Protein 4P47 (pdb70)

Secondary structure (DSSP, 8-state):
----EEEEEE-SS-TTSHHHHHHHHHHHHHHHHTTTSEEEEEE-TTTT--HHHHHHHHHHTSS-EEEEEGGGGGGTSGGGGGGGSTT--SSHHHHHHHHHSHHHHHHHTTSGGGTEEEEEEEEEEEEEEEESSS---SHHHHTT-EEE---SHHHHHHHHHTT-EEE---HHHHHHHHHHTSS-EEEE-THHHHHTTGGGT--EEEEEEEEEEEEEEEEEHHHHTTS-HHHHHHHHHHHHHHHHHHHHHHHHHHHHHHHHHHHTT-EEEE--HHHHHHHHHHHHHHHGGGHHHH-HHHHHHHHHHHHHHHHS-GGGGS--

Structure (mmCIF, N/CA/C/O backbone):
data_4P47
#
_entry.id   4P47
#
_cell.length_a   54.183
_cell.length_b   68.695
_cell.length_c   76.431
_cell.angle_alpha   90.000
_cell.angle_beta   90.000
_cell.angle_gamma   90.000
#
_symmetry.space_group_name_H-M   'P 21 21 21'
#
loop_
_entity.id
_entity.type
_entity.pdbx_description
1 polymer 'TRAP dicarboxylate transporter, DctP subunit'
2 water water
#
loop_
_atom_site.group_PDB
_atom_site.id
_atom_site.type_symbol
_atom_site.label_atom_id
_atom_site.label_alt_id
_atom_site.label_comp_id
_atom_site.label_asym_id
_atom_site.label_entity_id
_atom_site.label_seq_id
_atom_site.pdbx_PDB_ins_code
_atom_site.Cartn_x
_atom_site.Cartn_y
_atom_site.Cartn_z
_atom_site.occupancy
_atom_site.B_iso_or_equiv
_atom_site.auth_seq_id
_atom_site.auth_comp_id
_atom_site.auth_asym_id
_atom_site.auth_atom_id
_atom_site.pdbx_PDB_model_num
ATOM 1 N N . GLU A 1 26 ? 25.638 11.915 37.563 1.00 35.86 26 GLU A N 1
ATOM 2 C CA . GLU A 1 26 ? 25.924 10.781 36.694 1.00 41.35 26 GLU A CA 1
ATOM 3 C C . GLU A 1 26 ? 24.944 9.643 36.951 1.00 39.26 26 GLU A C 1
ATOM 4 O O . GLU A 1 26 ? 24.334 9.565 38.020 1.00 39.22 26 GLU A O 1
ATOM 15 N N . ILE A 1 27 ? 24.812 8.757 35.969 1.00 31.52 27 ILE A N 1
ATOM 16 C CA . ILE A 1 27 ? 23.954 7.585 36.088 1.00 28.62 27 ILE A CA 1
ATOM 17 C C . ILE A 1 27 ? 24.543 6.607 37.105 1.00 25.15 27 ILE A C 1
ATOM 18 O O . ILE A 1 27 ? 25.580 5.990 36.874 1.00 27.09 27 ILE A O 1
ATOM 34 N N . ARG A 1 28 ? 23.874 6.495 38.247 1.00 21.49 28 ARG A N 1
ATOM 35 C CA . ARG A 1 28 ? 24.343 5.659 39.341 1.00 23.65 28 ARG A CA 1
ATOM 36 C C . ARG A 1 28 ? 23.762 4.260 39.206 1.00 25.79 28 ARG A C 1
ATOM 37 O O . ARG A 1 28 ? 22.827 4.036 38.422 1.00 22.25 28 ARG A O 1
ATOM 58 N N A SER A 1 29 ? 24.296 3.313 39.970 0.17 23.74 29 SER A N 1
ATOM 59 N N B SER A 1 29 ? 24.323 3.313 39.944 0.83 21.54 29 SER A N 1
ATOM 60 C CA A SER A 1 29 ? 23.732 1.969 40.003 0.17 24.38 29 SER A CA 1
ATOM 61 C CA B SER A 1 29 ? 23.735 1.990 40.002 0.83 22.05 29 SER A CA 1
ATOM 62 C C A SER A 1 29 ? 22.289 2.010 40.497 0.17 20.57 29 SER A C 1
ATOM 63 C C B SER A 1 29 ? 22.272 2.145 40.422 0.83 18.69 29 SER A C 1
ATOM 64 O O A SER A 1 29 ? 22.019 2.463 41.608 0.17 20.04 29 SER A O 1
ATOM 65 O O B SER A 1 29 ? 21.970 2.835 41.392 0.83 15.29 29 SER A O 1
ATOM 80 N N . GLN A 1 30 ? 21.365 1.537 39.666 1.00 14.54 30 GLN A N 1
ATOM 81 C CA . GLN A 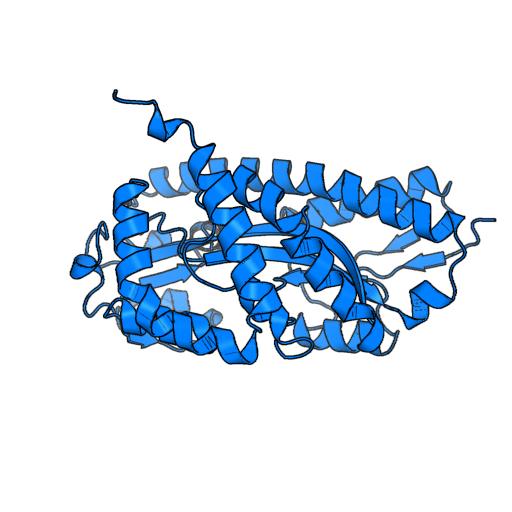1 30 ? 19.944 1.488 40.035 1.00 12.11 30 GLN A CA 1
ATOM 82 C C . GLN A 1 30 ? 19.387 0.111 39.710 1.00 11.76 30 GLN A C 1
ATOM 83 O O . GLN A 1 30 ? 19.849 -0.571 38.790 1.00 13.67 30 GLN A O 1
ATOM 98 N N . THR A 1 31 ? 18.390 -0.309 40.469 1.00 16.07 31 THR A N 1
ATOM 99 C CA . THR A 1 31 ? 17.702 -1.545 40.152 1.00 18.55 31 THR A CA 1
ATOM 100 C C . THR A 1 31 ? 16.230 -1.238 40.032 1.00 14.32 31 THR A C 1
ATOM 101 O O . THR A 1 31 ? 15.641 -0.594 40.894 1.00 15.87 31 THR A O 1
ATOM 112 N N . ILE A 1 32 ? 15.651 -1.694 38.935 1.00 9.25 32 ILE A N 1
ATOM 113 C CA . ILE A 1 32 ? 14.258 -1.471 38.665 1.00 9.53 32 ILE A CA 1
ATOM 114 C C . ILE A 1 32 ? 13.541 -2.800 38.519 1.00 9.38 32 ILE A C 1
ATOM 115 O O . ILE A 1 32 ? 13.861 -3.576 37.618 1.00 11.09 32 ILE A O 1
ATOM 131 N N A LYS A 1 33 ? 12.586 -3.069 39.403 0.51 8.73 33 LYS A N 1
ATOM 132 N N B LYS A 1 33 ? 12.576 -3.063 39.393 0.49 8.46 33 LYS A N 1
ATOM 133 C CA A LYS A 1 33 ? 11.712 -4.228 39.269 0.51 8.59 33 LYS A CA 1
ATOM 134 C CA B LYS A 1 33 ? 11.715 -4.231 39.261 0.49 8.64 33 LYS A CA 1
ATOM 135 C C A LYS A 1 33 ? 10.510 -3.815 38.425 0.51 8.43 33 LYS A C 1
ATOM 136 C C B LYS A 1 33 ? 10.487 -3.838 38.445 0.49 8.80 33 LYS A C 1
ATOM 137 O O A LYS A 1 33 ? 9.852 -2.832 38.737 0.51 9.33 33 LYS A O 1
ATOM 138 O O B LYS A 1 33 ? 9.787 -2.901 38.796 0.49 8.89 33 LYS A O 1
ATOM 175 N N . PHE A 1 34 ? 10.234 -4.567 37.362 1.00 6.84 34 PHE A N 1
ATOM 176 C CA . PHE A 1 34 ? 9.201 -4.222 36.384 1.00 7.35 34 PHE A CA 1
ATOM 177 C C . PHE A 1 34 ? 8.248 -5.404 36.290 1.00 6.39 34 PHE A C 1
ATOM 178 O O . PHE A 1 34 ? 8.599 -6.456 35.738 1.00 7.59 34 PHE A O 1
ATOM 196 N N . ALA A 1 35 ? 7.059 -5.225 36.854 1.00 7.86 35 ALA A N 1
ATOM 197 C CA . ALA A 1 35 ? 6.085 -6.303 36.982 1.00 7.35 35 ALA A CA 1
ATOM 198 C C . ALA A 1 35 ? 4.978 -6.193 35.934 1.00 8.25 35 ALA A C 1
ATOM 199 O O . ALA A 1 35 ? 4.593 -5.101 35.527 1.00 7.96 35 ALA A O 1
ATOM 206 N N . ALA A 1 36 ? 4.448 -7.327 35.484 1.00 8.20 36 ALA A N 1
ATOM 207 C CA . ALA A 1 36 ? 3.259 -7.334 34.643 1.00 7.71 36 ALA A CA 1
ATOM 208 C C . ALA A 1 36 ? 2.553 -8.663 34.753 1.00 8.75 36 ALA A C 1
ATOM 209 O O . ALA A 1 36 ? 3.091 -9.621 35.296 1.00 9.52 36 ALA A O 1
ATOM 216 N N . ALA A 1 37 ? 1.358 -8.710 34.171 1.00 9.11 37 ALA A N 1
ATOM 217 C CA . ALA A 1 37 ? 0.497 -9.895 34.233 1.00 9.87 37 ALA A CA 1
ATOM 218 C C . ALA A 1 37 ? 0.856 -11.015 33.276 1.00 11.74 37 ALA A C 1
ATOM 219 O O . ALA A 1 37 ? 0.705 -12.177 33.630 1.00 12.06 37 ALA A O 1
ATOM 226 N N . ASN A 1 38 ? 1.299 -10.700 32.059 1.00 11.86 38 ASN A N 1
ATOM 227 C CA . ASN A 1 38 ? 1.450 -11.731 31.034 1.00 11.35 38 ASN A CA 1
ATOM 228 C C . ASN A 1 38 ? 2.824 -12.385 31.052 1.00 11.22 38 ASN A C 1
ATOM 229 O O . ASN A 1 38 ? 3.701 -11.968 31.791 1.00 13.37 38 ASN A O 1
ATOM 240 N N . SER A 1 39 ? 3.004 -13.429 30.234 1.00 17.74 39 SER A N 1
ATOM 241 C CA . SER A 1 39 ? 4.227 -14.230 30.267 1.00 18.90 39 SER A CA 1
ATOM 242 C C . SER A 1 39 ? 5.090 -14.045 29.022 1.00 17.80 39 SER A C 1
ATOM 243 O O . SER A 1 39 ? 4.637 -13.481 28.027 1.00 15.72 39 SER A O 1
ATOM 251 N N . LYS A 1 40 ? 6.340 -14.505 29.097 1.00 15.03 40 LYS A N 1
ATOM 252 C CA . LYS A 1 40 ? 7.250 -14.515 27.957 1.00 21.25 40 LYS A CA 1
ATOM 253 C C . LYS A 1 40 ? 6.529 -15.043 26.737 1.00 18.27 40 LYS A C 1
ATOM 254 O O . LYS A 1 40 ? 5.810 -16.049 26.807 1.00 17.67 40 LYS A O 1
ATOM 273 N N . GLY A 1 41 ? 6.730 -14.382 25.606 1.00 14.87 41 GLY A N 1
ATOM 274 C CA . GLY A 1 41 ? 6.041 -14.734 24.386 1.00 19.48 41 GLY A CA 1
ATOM 275 C C . GLY A 1 41 ? 4.945 -13.747 24.068 1.00 16.03 41 GLY A C 1
ATOM 276 O O . GLY A 1 41 ? 4.665 -13.479 22.903 1.00 18.24 41 GLY A O 1
ATOM 280 N N . HIS A 1 42 ? 4.316 -13.199 25.105 1.00 14.97 42 HIS A N 1
ATOM 281 C CA . HIS A 1 42 ? 3.231 -12.249 24.910 1.00 14.08 42 HIS A CA 1
ATOM 282 C C . HIS A 1 42 ? 3.840 -10.916 24.495 1.00 10.87 42 HIS A C 1
ATOM 283 O O . HIS A 1 42 ? 4.900 -10.541 24.988 1.00 12.46 42 HIS A O 1
ATOM 298 N N . PRO A 1 43 ? 3.171 -10.175 23.609 1.00 10.97 43 PRO A N 1
ATOM 299 C CA . PRO A 1 43 ? 3.721 -8.883 23.172 1.00 10.73 43 PRO A CA 1
ATOM 300 C C . PRO A 1 43 ? 4.092 -7.908 24.311 1.00 9.37 43 PRO A C 1
ATOM 301 O O . PRO A 1 43 ? 5.049 -7.142 24.192 1.00 9.69 43 PRO A O 1
ATOM 312 N N . GLN A 1 44 ? 3.303 -7.884 25.370 1.00 9.04 44 GLN A N 1
ATOM 313 C CA . GLN A 1 44 ? 3.616 -7.101 26.555 1.00 8.82 44 GLN A CA 1
ATOM 314 C C . GLN A 1 44 ? 5.015 -7.415 27.081 1.00 10.08 44 GLN A C 1
ATOM 315 O O . GLN A 1 44 ? 5.821 -6.512 27.326 1.00 8.55 44 GLN A O 1
ATOM 329 N N . VAL A 1 45 ? 5.317 -8.691 27.268 1.00 8.55 45 VAL A N 1
ATOM 330 C CA . VAL A 1 45 ? 6.608 -9.064 27.817 1.00 9.73 45 VAL A CA 1
ATOM 331 C C . VAL A 1 45 ? 7.718 -8.871 26.793 1.00 9.44 45 VAL A C 1
ATOM 332 O O . VAL A 1 45 ? 8.837 -8.511 27.152 1.00 9.32 45 VAL A O 1
ATOM 345 N N . THR A 1 46 ? 7.415 -9.050 25.519 1.00 9.44 46 THR A N 1
ATOM 346 C CA . THR A 1 46 ? 8.396 -8.754 24.491 1.00 9.87 46 THR A CA 1
ATOM 347 C C . THR A 1 46 ? 8.771 -7.272 24.556 1.00 10.49 46 THR A C 1
ATOM 348 O O . THR A 1 46 ? 9.939 -6.920 24.417 1.00 9.91 46 THR A O 1
ATOM 359 N N . GLY A 1 47 ? 7.791 -6.414 24.786 1.00 8.04 47 GLY A N 1
ATOM 360 C CA . GLY A 1 47 ? 8.072 -4.995 24.971 1.00 8.74 47 GLY A CA 1
ATOM 361 C C . GLY A 1 47 ? 8.907 -4.734 26.217 1.00 6.78 47 GLY A C 1
ATOM 362 O O . GLY A 1 47 ? 9.835 -3.916 26.203 1.00 8.15 47 GLY A O 1
ATOM 366 N N . MET A 1 48 ? 8.593 -5.425 27.305 1.00 7.11 48 MET A N 1
ATOM 367 C CA . MET A 1 48 ? 9.356 -5.280 28.543 1.00 8.02 48 MET A CA 1
ATOM 368 C C . MET A 1 48 ? 10.817 -5.682 28.358 1.00 6.51 48 MET A C 1
ATOM 369 O O . MET A 1 48 ? 11.722 -5.045 28.888 1.00 7.11 48 MET A O 1
ATOM 383 N N . GLU A 1 49 ? 11.046 -6.732 27.580 1.00 7.28 49 GLU A N 1
ATOM 384 C CA . GLU A 1 49 ? 12.407 -7.195 27.308 1.00 8.12 49 GLU A CA 1
ATOM 385 C C . GLU A 1 49 ? 13.178 -6.184 26.477 1.00 7.63 49 GLU A C 1
ATOM 386 O O . GLU A 1 49 ? 14.352 -5.923 26.738 1.00 8.11 49 GLU A O 1
ATOM 398 N N . LYS A 1 50 ? 12.519 -5.588 25.487 1.00 7.47 50 LYS A N 1
ATOM 399 C CA . LYS A 1 50 ? 13.136 -4.532 24.703 1.00 8.61 50 LYS A CA 1
ATOM 400 C C . LYS A 1 50 ? 13.486 -3.337 25.588 1.00 7.47 50 LYS A C 1
ATOM 401 O O . LYS A 1 50 ? 14.598 -2.788 25.505 1.00 7.63 50 LYS A O 1
ATOM 420 N N . PHE A 1 51 ? 12.535 -2.916 26.421 1.00 6.85 51 PHE A N 1
ATOM 421 C CA . PHE A 1 51 ? 12.764 -1.837 27.382 1.00 8.03 51 PHE A CA 1
ATOM 422 C C . PHE A 1 51 ? 14.001 -2.124 28.240 1.00 8.53 51 PHE A C 1
ATOM 423 O O . PHE A 1 51 ? 14.894 -1.284 28.387 1.00 7.07 51 PHE A O 1
ATOM 440 N N . ALA A 1 52 ? 14.046 -3.316 28.827 1.00 7.69 52 ALA A N 1
ATOM 441 C CA . ALA A 1 52 ? 15.159 -3.684 29.713 1.00 8.18 52 ALA A CA 1
ATOM 442 C C . ALA A 1 52 ? 16.498 -3.618 28.976 1.00 6.95 52 ALA A C 1
ATOM 443 O O . ALA A 1 52 ? 17.491 -3.144 29.517 1.00 8.16 52 ALA A O 1
ATOM 450 N N . GLU A 1 53 ? 16.526 -4.101 27.746 1.00 7.30 53 GLU A N 1
ATOM 451 C CA . GLU A 1 53 ? 17.764 -4.118 26.980 1.00 8.18 53 GLU A CA 1
ATOM 452 C C . GLU A 1 53 ? 18.221 -2.719 26.620 1.00 7.83 53 GLU A C 1
ATOM 453 O O . GLU A 1 53 ? 19.412 -2.401 26.686 1.00 8.20 53 GLU A O 1
ATOM 465 N N . LEU A 1 54 ? 17.273 -1.866 26.252 1.00 7.37 54 LEU A N 1
ATOM 466 C CA . LEU A 1 54 ? 17.601 -0.480 25.937 1.00 7.72 54 LEU A CA 1
ATOM 467 C C . LEU A 1 54 ? 18.125 0.256 27.158 1.00 6.60 54 LEU A C 1
ATOM 468 O O . LEU A 1 54 ? 19.065 1.034 27.073 1.00 7.80 54 LEU A O 1
ATOM 484 N N . VAL A 1 55 ? 17.535 0.030 28.314 1.00 7.03 55 VAL A N 1
ATOM 485 C CA . VAL A 1 55 ? 18.023 0.664 29.511 1.00 7.02 55 VAL A CA 1
ATOM 486 C C . VAL A 1 55 ? 19.447 0.186 29.864 1.00 7.73 55 VAL A C 1
ATOM 487 O O . VAL A 1 55 ? 20.305 0.974 30.274 1.00 7.83 55 VAL A O 1
ATOM 500 N N . LYS A 1 56 ? 19.689 -1.111 29.717 1.00 8.41 56 LYS A N 1
ATOM 501 C CA . LYS A 1 56 ? 20.990 -1.700 29.977 1.00 7.67 56 LYS A CA 1
ATOM 502 C C . LYS A 1 56 ? 22.042 -1.062 29.067 1.00 7.48 56 LYS A C 1
ATOM 503 O O . LYS A 1 56 ? 23.124 -0.702 29.522 1.00 8.99 56 LYS A O 1
ATOM 522 N N . GLU A 1 57 ? 21.709 -0.897 27.795 1.00 7.58 57 GLU A N 1
ATOM 523 C CA . GLU A 1 57 ? 22.639 -0.334 26.822 1.00 8.51 57 GLU A CA 1
ATOM 524 C C . GLU A 1 57 ? 22.901 1.132 27.117 1.00 8.48 57 GLU A C 1
ATOM 525 O O . GLU A 1 57 ? 24.051 1.561 27.254 1.00 9.94 57 GLU A O 1
ATOM 537 N N . LYS A 1 58 ? 21.830 1.900 27.274 1.00 8.02 58 LYS A N 1
ATOM 538 C CA . LYS A 1 58 ? 21.958 3.346 27.402 1.00 9.30 58 LYS A CA 1
ATOM 539 C C . LYS A 1 58 ? 22.639 3.739 28.683 1.00 9.05 58 LYS A C 1
ATOM 540 O O . LYS A 1 58 ? 23.282 4.785 28.743 1.00 10.84 58 LYS A O 1
ATOM 559 N N . SER A 1 59 ? 22.511 2.910 29.714 1.00 9.14 59 SER A N 1
ATOM 560 C CA . SER A 1 59 ? 23.116 3.185 31.011 1.00 9.70 59 SER A CA 1
ATOM 561 C C . SER A 1 59 ? 24.486 2.529 31.186 1.00 8.43 59 SER A C 1
ATOM 562 O O . SER A 1 59 ? 25.080 2.615 32.256 1.00 10.66 59 SER A O 1
ATOM 570 N N . GLY A 1 60 ? 24.962 1.834 30.152 1.00 9.02 60 GLY A N 1
ATOM 571 C CA . GLY A 1 60 ? 26.199 1.075 30.262 1.00 9.67 60 GLY A CA 1
ATOM 572 C C . GLY A 1 60 ? 26.191 0.079 31.412 1.00 9.58 60 GLY A C 1
ATOM 573 O O . GLY A 1 60 ? 27.216 -0.149 32.063 1.00 11.79 60 GLY A O 1
ATOM 577 N N . GLY A 1 61 ? 25.033 -0.536 31.658 1.00 8.27 61 GLY A N 1
ATOM 578 C CA . GLY A 1 61 ? 24.897 -1.556 32.685 1.00 12.39 61 GLY A CA 1
ATOM 579 C C . GLY A 1 61 ? 24.645 -1.028 34.092 1.00 10.73 61 GLY A C 1
ATOM 580 O O . GLY A 1 61 ? 24.493 -1.829 35.005 1.00 14.74 61 GLY A O 1
ATOM 584 N N . GLN A 1 62 ? 24.588 0.281 34.268 1.00 11.93 62 GLN A N 1
ATOM 585 C CA . GLN A 1 62 ? 24.377 0.863 35.601 1.00 12.21 62 GLN A CA 1
ATOM 586 C C . GLN A 1 62 ? 22.946 0.659 36.091 1.00 14.77 62 GLN A C 1
ATOM 587 O O . GLN A 1 62 ? 22.719 0.407 37.295 1.00 15.34 62 GLN A O 1
ATOM 601 N N . ILE A 1 63 ? 21.989 0.754 35.167 1.00 11.29 63 ILE A N 1
ATOM 602 C CA . ILE A 1 63 ? 20.584 0.550 35.510 1.00 12.91 63 ILE A CA 1
ATOM 603 C C . ILE A 1 63 ? 20.198 -0.820 34.996 1.00 11.68 63 ILE A C 1
ATOM 604 O O . ILE A 1 63 ? 20.320 -1.097 33.794 1.00 14.09 63 ILE A O 1
ATOM 620 N N . ASN A 1 64 ? 19.758 -1.676 35.910 1.00 12.83 64 ASN A N 1
ATOM 621 C CA . ASN A 1 64 ? 19.321 -3.018 35.570 1.00 12.94 64 ASN A CA 1
ATOM 622 C C . ASN A 1 64 ? 17.836 -3.166 35.797 1.00 11.12 64 ASN A C 1
ATOM 623 O O . ASN A 1 64 ? 17.356 -2.924 36.897 1.00 13.36 64 ASN A O 1
ATOM 634 N N . VAL A 1 65 ? 17.129 -3.593 34.761 1.00 9.42 65 VAL A N 1
ATOM 635 C CA . VAL A 1 65 ? 15.687 -3.811 34.841 1.00 9.73 65 VAL A CA 1
ATOM 636 C C . VAL A 1 65 ? 15.443 -5.300 34.969 1.00 9.21 65 VAL A C 1
ATOM 637 O O . VAL A 1 65 ? 15.825 -6.069 34.095 1.00 12.74 65 VAL A O 1
ATOM 650 N N . LYS A 1 66 ? 14.864 -5.694 36.091 1.00 7.98 66 LYS A N 1
ATOM 651 C CA . LYS A 1 66 ? 14.527 -7.082 36.379 1.00 9.94 66 LYS A CA 1
ATOM 652 C C . LYS A 1 66 ? 13.027 -7.297 36.184 1.00 8.49 66 LYS A C 1
ATOM 653 O O . LYS A 1 66 ? 12.205 -6.622 36.817 1.00 9.49 66 LYS A O 1
ATOM 672 N N . LEU A 1 67 ? 12.674 -8.249 35.325 1.00 8.30 67 LEU A N 1
ATOM 673 C CA . LEU A 1 67 ? 11.269 -8.483 34.949 1.00 9.50 67 LEU A CA 1
ATOM 674 C C . LEU A 1 67 ? 10.568 -9.454 35.885 1.00 10.17 67 LEU A C 1
ATOM 675 O O . LEU A 1 67 ? 11.147 -10.487 36.276 1.00 10.64 67 LEU A O 1
ATOM 691 N N . PHE A 1 68 ? 9.325 -9.144 36.231 1.00 8.47 68 PHE A N 1
ATOM 692 C CA . PHE A 1 68 ? 8.492 -10.021 37.047 1.00 9.39 68 PHE A CA 1
ATOM 693 C C . PHE A 1 68 ? 7.202 -10.226 36.289 1.00 8.54 68 PHE A C 1
ATOM 694 O O . PHE A 1 68 ? 6.157 -9.663 36.640 1.00 8.76 68 PHE A O 1
ATOM 711 N N . PRO A 1 69 ? 7.260 -11.047 35.234 1.00 9.89 69 PRO A N 1
ATOM 712 C CA . PRO A 1 69 ? 6.081 -11.341 34.426 1.00 9.72 69 PRO A CA 1
ATOM 713 C C . PRO A 1 69 ? 5.160 -12.370 35.088 1.00 9.89 69 PRO A C 1
ATOM 714 O O . PRO A 1 69 ? 5.485 -12.903 36.133 1.00 12.14 69 PRO A O 1
ATOM 725 N N . GLY A 1 70 ? 4.001 -12.607 34.484 1.00 10.67 70 GLY A N 1
ATOM 726 C CA . GLY A 1 70 ? 3.119 -13.695 34.879 1.00 11.68 70 GLY A CA 1
ATOM 727 C C . GLY A 1 70 ? 2.269 -13.400 36.096 1.00 10.93 70 GLY A C 1
ATOM 728 O O . GLY A 1 70 ? 1.642 -14.297 36.654 1.00 11.22 70 GLY A O 1
ATOM 732 N N . GLY A 1 71 ? 2.254 -12.156 36.545 1.00 10.19 71 GLY A N 1
ATOM 733 C CA . GLY A 1 71 ? 1.447 -11.760 37.678 1.00 11.84 71 GLY A CA 1
ATOM 734 C C . GLY A 1 71 ? 1.964 -12.327 38.987 1.00 11.26 71 GLY A C 1
ATOM 735 O O . GLY A 1 71 ? 1.234 -12.386 39.972 1.00 12.48 71 GLY A O 1
ATOM 739 N N . VAL A 1 72 ? 3.227 -12.732 39.022 1.00 9.93 72 VAL A N 1
ATOM 740 C CA . VAL A 1 72 ? 3.758 -13.390 40.214 1.00 11.59 72 VAL A CA 1
ATOM 741 C C . VAL A 1 72 ? 3.801 -12.497 41.438 1.00 11.72 72 VAL A C 1
ATOM 742 O O . VAL A 1 72 ? 3.815 -13.005 42.565 1.00 14.45 72 VAL A O 1
ATOM 755 N N . LEU A 1 73 ? 3.854 -11.179 41.237 1.00 11.71 73 LEU A N 1
ATOM 756 C CA . LEU A 1 73 ? 3.884 -10.240 42.354 1.00 12.61 73 LEU A CA 1
ATOM 757 C C . LEU A 1 73 ? 2.500 -9.800 42.773 1.00 12.68 73 LEU A C 1
ATOM 758 O O . LEU A 1 73 ? 2.354 -9.135 43.794 1.00 16.83 73 LEU A O 1
ATOM 774 N N . GLY A 1 74 ? 1.484 -10.171 42.009 1.00 13.16 74 GLY A N 1
ATOM 775 C CA . GLY A 1 74 ? 0.118 -9.809 42.341 1.00 14.93 74 GLY A CA 1
ATOM 776 C C . GLY A 1 74 ? -0.677 -9.337 41.143 1.00 11.29 74 GLY A C 1
ATOM 777 O O . GLY A 1 74 ? -0.154 -9.205 40.030 1.00 11.14 74 GLY A O 1
ATOM 781 N N . SER A 1 75 ? -1.955 -9.081 41.367 1.00 11.67 75 SER A N 1
ATOM 782 C CA . SER A 1 75 ? -2.821 -8.545 40.327 1.00 9.62 75 SER A CA 1
ATOM 783 C C . SER A 1 75 ? -2.354 -7.163 39.900 1.00 11.66 75 SER A C 1
ATOM 784 O O . SER A 1 75 ? -1.575 -6.524 40.602 1.00 10.83 75 SER A O 1
ATOM 792 N N . ASP A 1 76 ? -2.852 -6.687 38.769 1.00 10.21 76 ASP A N 1
ATOM 793 C CA . ASP A 1 76 ? -2.491 -5.341 38.337 1.00 8.62 76 ASP A CA 1
ATOM 794 C C . ASP A 1 76 ? -2.907 -4.264 39.362 1.00 9.57 76 ASP A C 1
ATOM 795 O O . ASP A 1 76 ? -2.101 -3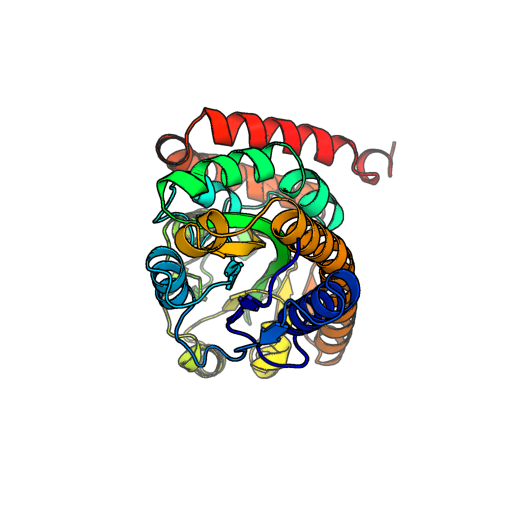.406 39.711 1.00 9.46 76 ASP A O 1
ATOM 804 N N . PRO A 1 77 ? -4.154 -4.308 39.881 1.00 10.93 77 PRO A N 1
ATOM 805 C CA . PRO A 1 77 ? -4.526 -3.350 40.937 1.00 11.41 77 PRO A CA 1
ATOM 806 C C . PRO A 1 77 ? -3.635 -3.417 42.207 1.00 8.58 77 PRO A C 1
ATOM 807 O O . PRO A 1 77 ? -3.339 -2.415 42.843 1.00 10.75 77 PRO A O 1
ATOM 818 N N . GLN A 1 78 ? -3.232 -4.627 42.575 1.00 10.81 78 GLN A N 1
ATOM 819 C CA . GLN A 1 78 ? -2.341 -4.795 43.711 1.00 11.24 78 GLN A CA 1
ATOM 820 C C . GLN A 1 78 ? -0.996 -4.123 43.418 1.00 10.68 78 GLN A C 1
ATOM 821 O O . GLN A 1 78 ? -0.492 -3.337 44.222 1.00 11.08 78 GLN A O 1
ATOM 835 N N . THR A 1 79 ? -0.434 -4.404 42.252 1.00 10.87 79 THR A N 1
ATOM 836 C CA . THR A 1 79 ? 0.859 -3.839 41.880 1.00 10.11 79 THR A CA 1
ATOM 837 C C . THR A 1 79 ? 0.801 -2.328 41.712 1.00 10.48 79 THR A C 1
ATOM 838 O O . THR A 1 79 ? 1.747 -1.630 42.033 1.00 11.06 79 THR A O 1
ATOM 849 N N . LEU A 1 80 ? -0.336 -1.808 41.271 1.00 10.19 80 LEU A N 1
ATOM 850 C CA . LEU A 1 80 ? -0.514 -0.363 41.229 1.00 9.74 80 LEU A CA 1
ATOM 851 C C . LEU A 1 80 ? -0.262 0.259 42.609 1.00 10.81 80 LEU A C 1
ATOM 852 O O . LEU A 1 80 ? 0.501 1.218 42.743 1.00 12.32 80 LEU A O 1
ATOM 868 N N . SER A 1 81 ? -0.891 -0.292 43.641 1.00 10.72 81 SER A N 1
ATOM 869 C CA . SER A 1 81 ? -0.667 0.246 44.992 1.00 12.56 81 SER A CA 1
ATOM 870 C C . SER A 1 81 ? 0.779 0.000 45.465 1.00 11.03 81 SER A C 1
ATOM 871 O O . SER A 1 81 ? 1.306 0.753 46.278 1.00 12.83 81 SER A O 1
ATOM 879 N N . GLY A 1 82 ? 1.421 -1.038 44.934 1.00 11.41 82 GLY A N 1
ATOM 880 C CA . GLY A 1 82 ? 2.832 -1.282 45.212 1.00 11.56 82 GLY A CA 1
ATOM 881 C C . GLY A 1 82 ? 3.764 -0.231 44.632 1.00 11.11 82 GLY A C 1
ATOM 882 O O . GLY A 1 82 ? 4.746 0.167 45.262 1.00 12.68 82 GLY A O 1
ATOM 886 N N . LEU A 1 83 ? 3.456 0.262 43.440 1.00 10.66 83 LEU A N 1
ATOM 887 C CA . LEU A 1 83 ? 4.177 1.412 42.910 1.00 9.96 83 LEU A CA 1
ATOM 888 C C . LEU A 1 83 ? 3.972 2.648 43.772 1.00 10.39 83 LEU A C 1
ATOM 889 O O . LEU A 1 83 ? 4.919 3.376 44.065 1.00 11.26 83 LEU A O 1
ATOM 905 N N . GLN A 1 84 ? 2.733 2.886 44.196 1.00 10.64 84 GLN A N 1
ATOM 906 C CA . GLN A 1 84 ? 2.445 4.053 45.008 1.00 9.84 84 GLN A CA 1
ATOM 907 C C . GLN A 1 84 ? 3.251 4.005 46.292 1.00 11.70 84 GLN A C 1
ATOM 908 O O . GLN A 1 84 ? 3.767 5.030 46.730 1.00 13.04 84 GLN A O 1
ATOM 922 N N . GLY A 1 85 ? 3.383 2.812 46.871 1.00 12.39 85 GLY A N 1
ATOM 923 C CA . GLY A 1 85 ? 4.150 2.652 48.088 1.00 15.02 85 GLY A CA 1
ATOM 924 C C . GLY A 1 85 ? 5.657 2.579 47.893 1.00 14.51 85 GLY A C 1
ATOM 925 O O . GLY A 1 85 ? 6.406 2.671 48.868 1.00 19.76 85 GLY A O 1
ATOM 929 N N . GLY A 1 86 ? 6.118 2.389 46.666 1.00 14.67 86 GLY A N 1
ATOM 930 C CA . GLY A 1 86 ? 7.548 2.313 46.389 1.00 13.55 86 GLY A CA 1
ATOM 931 C C . GLY A 1 86 ? 8.161 0.921 46.476 1.00 18.17 86 GLY A C 1
ATOM 932 O O . GLY A 1 86 ? 9.376 0.762 46.320 1.00 19.06 86 GLY A O 1
ATOM 936 N N . VAL A 1 87 ? 7.337 -0.097 46.692 1.00 13.76 87 VAL A N 1
ATOM 937 C CA . VAL A 1 87 ? 7.798 -1.487 46.763 1.00 14.38 87 VAL A CA 1
ATOM 938 C C . VAL A 1 87 ? 8.196 -2.070 45.404 1.00 13.94 87 VAL A C 1
ATOM 939 O O . VAL A 1 87 ? 9.161 -2.815 45.298 1.00 16.21 87 VAL A O 1
ATOM 952 N N . VAL A 1 88 ? 7.435 -1.751 44.364 1.00 10.99 88 VAL A N 1
ATOM 953 C CA . VAL A 1 88 ? 7.721 -2.240 43.017 1.00 11.45 88 VAL A CA 1
ATOM 954 C C . VAL A 1 88 ? 7.943 -0.974 42.198 1.00 11.60 88 VAL A C 1
ATOM 955 O O . VAL A 1 88 ? 7.125 -0.062 42.267 1.00 11.80 88 VAL A O 1
ATOM 968 N N . GLU A 1 89 ? 9.037 -0.879 41.442 1.00 7.14 89 GLU A N 1
ATOM 969 C CA . GLU A 1 89 ? 9.350 0.373 40.728 1.00 8.91 89 GLU A CA 1
ATOM 970 C C . GLU A 1 89 ? 8.515 0.618 39.492 1.00 7.62 89 GLU A C 1
ATOM 971 O O . GLU A 1 89 ? 8.124 1.755 39.226 1.00 8.24 89 GLU A O 1
ATOM 983 N N . MET A 1 90 ? 8.279 -0.419 38.699 1.00 7.14 90 MET A N 1
ATOM 984 C CA . MET A 1 90 ? 7.588 -0.229 37.417 1.00 6.86 90 MET A CA 1
ATOM 985 C C . MET A 1 90 ? 6.533 -1.284 37.157 1.00 6.46 90 MET A C 1
ATOM 986 O O . MET A 1 90 ? 6.635 -2.415 37.624 1.00 7.04 90 MET A O 1
ATOM 1000 N N . THR A 1 91 ? 5.526 -0.912 36.381 1.00 6.44 91 THR A N 1
ATOM 1001 C CA . THR A 1 91 ? 4.563 -1.874 35.887 1.00 6.52 91 THR A CA 1
ATOM 1002 C C . THR A 1 91 ? 3.968 -1.351 34.592 1.00 7.46 91 THR A C 1
ATOM 1003 O O . THR A 1 91 ? 4.127 -0.168 34.233 1.00 7.55 91 THR A O 1
ATOM 1014 N N . VAL A 1 92 ? 3.304 -2.243 33.873 1.00 5.47 92 VAL A N 1
ATOM 1015 C CA . VAL A 1 92 ? 2.512 -1.894 32.706 1.00 7.71 92 VAL A CA 1
ATOM 1016 C C . VAL A 1 92 ? 1.175 -2.629 32.807 1.00 6.05 92 VAL A C 1
ATOM 1017 O O . VAL A 1 92 ? 1.135 -3.802 33.161 1.00 7.44 92 VAL A O 1
ATOM 1030 N N . MET A 1 93 ? 0.079 -1.928 32.568 1.00 6.17 93 MET A N 1
ATOM 1031 C CA . MET A 1 93 ? -1.250 -2.550 32.691 1.00 7.80 93 MET A CA 1
ATOM 1032 C C . MET A 1 93 ? -2.260 -1.753 31.904 1.00 6.51 93 MET A C 1
ATOM 1033 O O . MET A 1 93 ? -2.004 -0.622 31.516 1.00 6.31 93 MET A O 1
ATOM 1047 N N . ASN A 1 94 ? -3.433 -2.332 31.691 1.00 6.78 94 ASN A N 1
ATOM 1048 C CA . ASN A 1 94 ? -4.503 -1.627 31.003 1.00 6.57 94 ASN A CA 1
ATOM 1049 C C . ASN A 1 94 ? -4.791 -0.307 31.696 1.00 7.78 94 ASN A C 1
ATOM 1050 O O . ASN A 1 94 ? -5.007 -0.257 32.921 1.00 7.67 94 ASN A O 1
ATOM 1061 N N . ALA A 1 95 ? -4.826 0.769 30.921 1.00 7.20 95 ALA A N 1
ATOM 1062 C CA . ALA A 1 95 ? -4.925 2.089 31.515 1.00 6.94 95 ALA A CA 1
ATOM 1063 C C . ALA A 1 95 ? -6.262 2.361 32.195 1.00 7.72 95 ALA A C 1
ATOM 1064 O O . ALA A 1 95 ? -6.335 3.174 33.107 1.00 7.74 95 ALA A O 1
ATOM 1071 N N . GLY A 1 96 ? -7.307 1.665 31.783 1.00 7.43 96 GLY A N 1
ATOM 1072 C CA . GLY A 1 96 ? -8.617 1.847 32.391 1.00 8.47 96 GLY A CA 1
ATOM 1073 C C . GLY A 1 96 ? -8.636 1.447 33.850 1.00 7.74 96 GLY A C 1
ATOM 1074 O O . GLY A 1 96 ? -9.497 1.910 34.609 1.00 10.35 96 GLY A O 1
ATOM 1078 N N . ILE A 1 97 ? -7.703 0.603 34.256 1.00 7.68 97 ILE A N 1
ATOM 1079 C CA . ILE A 1 97 ? -7.607 0.204 35.657 1.00 7.77 97 ILE A CA 1
ATOM 1080 C C . ILE A 1 97 ? -7.368 1.428 36.562 1.00 9.27 97 ILE A C 1
ATOM 1081 O O . ILE A 1 97 ? -7.736 1.423 37.734 1.00 10.76 97 ILE A O 1
ATOM 1097 N N A LEU A 1 98 ? -6.747 2.467 36.012 0.56 7.50 98 LEU A N 1
ATOM 1098 N N B LEU A 1 98 ? -6.768 2.473 35.996 0.44 7.94 98 LEU A N 1
ATOM 1099 C CA A LEU A 1 98 ? -6.457 3.670 36.785 0.56 9.24 98 LEU A CA 1
ATOM 1100 C CA B LEU A 1 98 ? -6.508 3.710 36.729 0.44 7.75 98 LEU A CA 1
ATOM 1101 C C A LEU A 1 98 ? -7.680 4.443 37.241 0.56 7.64 98 LEU A C 1
ATOM 1102 C C B LEU A 1 98 ? -7.767 4.510 37.076 0.44 8.91 98 LEU A C 1
ATOM 1103 O O A LEU A 1 98 ? -7.559 5.296 38.115 0.56 12.34 98 LEU A O 1
ATOM 1104 O O B LEU A 1 98 ? -7.678 5.520 37.770 0.44 6.87 98 LEU A O 1
ATOM 1135 N N A SER A 1 99 ? -8.849 4.178 36.665 0.56 10.18 99 SER A N 1
ATOM 1136 N N B SER A 1 99 ? -8.933 4.076 36.604 0.44 9.99 99 SER A N 1
ATOM 1137 C CA A SER A 1 99 ? -9.996 5.060 36.889 0.56 11.98 99 SER A CA 1
ATOM 1138 C CA B SER A 1 99 ? -10.179 4.820 36.831 0.44 10.34 99 SER A CA 1
ATOM 1139 C C A SER A 1 99 ? -10.371 5.238 38.368 0.56 15.47 99 SER A C 1
ATOM 1140 C C B SER A 1 99 ? -10.432 5.166 38.309 0.44 15.29 99 SER A C 1
ATOM 1141 O O A SER A 1 99 ? -10.883 6.293 38.746 0.56 13.72 99 SER A O 1
ATOM 1142 O O B SER A 1 99 ? -10.899 6.262 38.622 0.44 14.75 99 SER A O 1
ATOM 1157 N N . SER A 1 100 ? -10.131 4.229 39.205 1.00 12.12 100 SER A N 1
ATOM 1158 C CA . SER A 1 100 ? -10.436 4.379 40.639 1.00 14.02 100 SER A CA 1
ATOM 1159 C C . SER A 1 100 ? -9.337 5.163 41.377 1.00 16.70 100 SER A C 1
ATOM 1160 O O . SER A 1 100 ? -9.459 5.456 42.581 1.00 21.84 100 SER A O 1
ATOM 1169 N N . THR A 1 101 ? -8.271 5.496 40.653 1.00 12.83 101 THR A N 1
ATOM 1170 C CA . THR A 1 101 ? -7.202 6.358 41.143 1.00 16.09 101 THR A CA 1
ATOM 1171 C C . THR A 1 101 ? -7.345 7.787 40.589 1.00 12.48 101 THR A C 1
ATOM 1172 O O . THR A 1 101 ? -7.218 8.780 41.323 1.00 12.93 101 THR A O 1
ATOM 1183 N N . VAL A 1 102 ? -7.616 7.885 39.293 1.00 12.35 102 VAL A N 1
ATOM 1184 C CA . VAL A 1 102 ? -7.828 9.144 38.604 1.00 12.38 102 VAL A CA 1
ATOM 1185 C C . VAL A 1 102 ? -8.999 8.902 37.661 1.00 11.20 102 VAL A C 1
ATOM 1186 O O . VAL A 1 102 ? -8.861 8.200 36.663 1.00 10.28 102 VAL A O 1
ATOM 1199 N N . LYS A 1 103 ? -10.160 9.456 37.980 1.00 12.32 103 LYS A N 1
ATOM 1200 C CA . LYS A 1 103 ? -11.381 9.125 37.250 1.00 11.30 103 LYS A CA 1
ATOM 1201 C C . LYS A 1 103 ? -11.337 9.420 35.753 1.00 12.00 103 LYS A C 1
ATOM 1202 O O . LYS A 1 103 ? -12.015 8.738 34.964 1.00 11.08 103 LYS A O 1
ATOM 1221 N N . ALA A 1 104 ? -10.558 10.419 35.359 1.00 9.55 104 ALA A N 1
ATOM 1222 C CA . ALA A 1 104 ? -10.459 10.774 33.956 1.00 10.06 104 ALA A CA 1
ATOM 1223 C C . ALA A 1 104 ? -10.009 9.577 33.110 1.00 7.86 104 ALA A C 1
ATOM 1224 O O . ALA A 1 104 ? -10.357 9.530 31.932 1.00 9.91 104 ALA A O 1
ATOM 1231 N N . PHE A 1 105 ? -9.236 8.659 33.688 1.00 8.30 105 PHE A N 1
ATOM 1232 C CA . PHE A 1 105 ? -8.781 7.499 32.929 1.00 6.70 105 PHE A CA 1
ATOM 1233 C C . PHE A 1 105 ? -9.930 6.595 32.473 1.00 8.18 105 PHE A C 1
ATOM 1234 O O . PHE A 1 105 ? -9.729 5.776 31.577 1.00 7.68 105 PHE A O 1
ATOM 1251 N N . GLU A 1 106 ? -11.127 6.729 33.030 1.00 7.78 106 GLU A N 1
ATOM 1252 C CA . GLU A 1 106 ? -12.274 5.987 32.510 1.00 7.00 106 GLU A CA 1
ATOM 1253 C C . GLU A 1 106 ? -12.545 6.321 31.061 1.00 8.67 106 GLU A C 1
ATOM 1254 O O . GLU A 1 106 ? -13.151 5.518 30.338 1.00 8.55 106 GLU A O 1
ATOM 1266 N N . ALA A 1 107 ? -12.049 7.467 30.604 1.00 7.60 107 ALA A N 1
ATOM 1267 C CA . ALA A 1 107 ? -12.231 7.836 29.208 1.00 8.51 107 ALA A CA 1
ATOM 1268 C C . ALA A 1 107 ? -11.664 6.767 28.253 1.00 8.79 107 ALA A C 1
ATOM 1269 O O . ALA A 1 107 ? -12.185 6.580 27.156 1.00 8.37 107 ALA A O 1
ATOM 1276 N N . VAL A 1 108 ? -10.593 6.073 28.638 1.00 7.11 108 VAL A N 1
ATOM 1277 C CA . VAL A 1 108 ? -9.994 5.110 27.705 1.00 7.02 108 VAL A CA 1
ATOM 1278 C C . VAL A 1 108 ? -10.848 3.865 27.526 1.00 6.78 108 VAL A C 1
ATOM 1279 O O . VAL A 1 108 ? -10.635 3.106 26.591 1.00 7.42 108 VAL A O 1
ATOM 1292 N N . ASP A 1 109 ? -11.814 3.657 28.407 1.00 6.52 109 ASP A N 1
ATOM 1293 C CA . ASP A 1 109 ? -12.759 2.553 28.282 1.00 7.09 109 ASP A CA 1
ATOM 1294 C C . ASP A 1 109 ? -14.027 2.909 27.483 1.00 6.29 109 ASP A C 1
ATOM 1295 O O . ASP A 1 109 ? -14.875 2.051 27.271 1.00 6.92 109 ASP A O 1
ATOM 1304 N N . LEU A 1 110 ? -14.187 4.156 27.050 1.00 7.02 110 LEU A N 1
ATOM 1305 C CA . LEU A 1 110 ? -15.404 4.535 26.327 1.00 8.07 110 LEU A CA 1
ATOM 1306 C C . LEU A 1 110 ? -15.482 3.792 24.998 1.00 7.55 110 LEU A C 1
ATOM 1307 O O . LEU A 1 110 ? -14.471 3.471 24.393 1.00 9.29 110 LEU A O 1
ATOM 1323 N N . PRO A 1 111 ? -16.702 3.503 24.556 1.00 8.25 111 PRO A N 1
ATOM 1324 C CA . PRO A 1 111 ? -16.827 2.658 23.357 1.00 9.25 111 PRO A CA 1
ATOM 1325 C C . PRO A 1 111 ? -16.588 3.282 21.987 1.00 9.66 111 PRO A C 1
ATOM 1326 O O . PRO A 1 111 ? -16.843 4.472 21.733 1.00 10.79 111 PRO A O 1
ATOM 1337 N N . PHE A 1 112 ? -16.114 2.425 21.087 1.00 8.14 112 PHE A N 1
ATOM 1338 C CA . PHE A 1 112 ? -15.959 2.740 19.672 1.00 9.05 112 PHE A CA 1
ATOM 1339 C C . PHE A 1 112 ? -15.100 3.980 19.398 1.00 9.49 112 PHE A C 1
ATOM 1340 O O . PHE A 1 112 ? -15.328 4.706 18.422 1.00 12.77 112 PHE A O 1
ATOM 1357 N N . LEU A 1 113 ? -14.076 4.212 20.215 1.00 11.01 113 LEU A N 1
ATOM 1358 C CA . LEU A 1 113 ? -13.184 5.362 19.995 1.00 10.43 113 LEU A CA 1
ATOM 1359 C C . LEU A 1 113 ? -12.380 5.209 18.703 1.00 13.19 113 LEU A C 1
ATOM 1360 O O . LEU A 1 113 ? -12.318 6.139 17.899 1.00 12.34 113 LEU A O 1
ATOM 1376 N N . PHE A 1 114 ? -11.741 4.050 18.515 1.00 12.77 114 PHE A N 1
ATOM 1377 C CA . PHE A 1 114 ? -10.783 3.867 17.436 1.00 14.08 114 PHE A CA 1
ATOM 1378 C C . PHE A 1 114 ? -11.158 2.706 16.542 1.00 13.76 114 PHE A C 1
ATO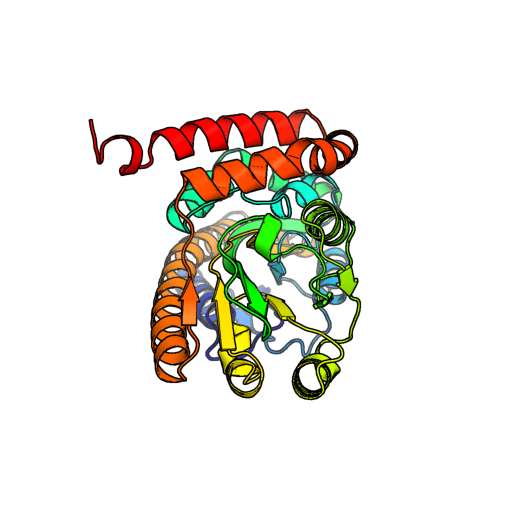M 1379 O O . PHE A 1 114 ? -11.676 1.687 17.025 1.00 13.14 114 PHE A O 1
ATOM 1396 N N . ASN A 1 115 ? -10.851 2.833 15.253 1.00 17.07 115 ASN A N 1
ATOM 1397 C CA . ASN A 1 115 ? -11.103 1.760 14.299 1.00 19.53 115 ASN A CA 1
ATOM 1398 C C . ASN A 1 115 ? -9.828 0.997 13.911 1.00 15.27 115 ASN A C 1
ATOM 1399 O O . ASN A 1 115 ? -9.890 -0.039 13.250 1.00 17.81 115 ASN A O 1
ATOM 1410 N N . SER A 1 116 ? -8.674 1.506 14.350 1.00 13.52 116 SER A N 1
ATOM 1411 C CA . SER A 1 116 ? -7.388 0.901 14.054 1.00 11.72 116 SER A CA 1
ATOM 1412 C C . SER A 1 116 ? -6.340 1.299 15.085 1.00 10.25 116 SER A C 1
ATOM 1413 O O . SER A 1 116 ? -6.477 2.315 15.781 1.00 12.00 116 SER A O 1
ATOM 1421 N N . GLY A 1 117 ? -5.279 0.512 15.132 1.00 11.02 117 GLY A N 1
ATOM 1422 C CA . GLY A 1 117 ? -4.139 0.801 15.993 1.00 11.08 117 GLY A CA 1
ATOM 1423 C C . GLY A 1 117 ? -3.507 2.147 15.694 1.00 10.43 117 GLY A C 1
ATOM 1424 O O . GLY A 1 117 ? -3.099 2.866 16.600 1.00 11.26 117 GLY A O 1
ATOM 1428 N N . GLU A 1 118 ? -3.434 2.489 14.410 1.00 13.13 118 GLU A N 1
ATOM 1429 C CA . GLU A 1 118 ? -2.867 3.750 13.963 1.00 13.73 118 GLU A CA 1
ATOM 1430 C C . GLU A 1 118 ? -3.627 4.935 14.543 1.00 13.82 118 GLU A C 1
ATOM 1431 O O . GLU A 1 118 ? -3.030 5.901 15.016 1.00 13.89 118 GLU A O 1
ATOM 1443 N N . GLU A 1 119 ? -4.951 4.853 14.505 1.00 13.14 119 GLU A N 1
ATOM 1444 C CA . GLU A 1 119 ? -5.777 5.883 15.120 1.00 13.45 119 GLU A CA 1
ATOM 1445 C C . GLU A 1 119 ? -5.531 5.946 16.618 1.00 13.70 119 GLU A C 1
ATOM 1446 O O . GLU A 1 119 ? -5.383 7.019 17.181 1.00 12.39 119 GLU A O 1
ATOM 1458 N N . ALA A 1 120 ? -5.501 4.789 17.271 1.00 10.42 120 ALA A N 1
ATOM 1459 C CA . ALA A 1 120 ? -5.266 4.751 18.713 1.00 11.85 120 ALA A CA 1
ATOM 1460 C C . ALA A 1 120 ? -3.943 5.420 19.075 1.00 9.79 120 ALA A C 1
ATOM 1461 O O . ALA A 1 120 ? -3.876 6.189 20.024 1.00 10.59 120 ALA A O 1
ATOM 1468 N N . ASP A 1 121 ? -2.877 5.125 18.330 1.00 8.12 121 ASP A N 1
ATOM 1469 C CA . ASP A 1 121 ? -1.568 5.697 18.631 1.00 10.34 121 ASP A CA 1
ATOM 1470 C C . ASP A 1 121 ? -1.609 7.219 18.551 1.00 9.86 121 ASP A C 1
ATOM 1471 O O . ASP A 1 121 ? -1.011 7.904 19.375 1.00 9.90 121 ASP A O 1
ATOM 1480 N N . LYS A 1 122 ? -2.263 7.740 17.523 1.00 10.00 122 LYS A N 1
ATOM 1481 C CA . LYS A 1 122 ? -2.332 9.185 17.313 1.00 13.88 122 LYS A CA 1
ATOM 1482 C C . LYS A 1 122 ? -2.955 9.846 18.535 1.00 10.53 122 LYS A C 1
ATOM 1483 O O . LYS A 1 122 ? -2.461 10.860 19.042 1.00 14.30 122 LYS A O 1
ATOM 1502 N N . VAL A 1 123 ? -4.055 9.279 19.005 1.00 10.19 123 VAL A N 1
ATOM 1503 C CA . VAL A 1 123 ? -4.793 9.890 20.097 1.00 9.12 123 VAL A CA 1
ATOM 1504 C C . VAL A 1 123 ? -4.098 9.632 21.445 1.00 10.55 123 VAL A C 1
ATOM 1505 O O . VAL A 1 123 ? -3.961 10.541 22.262 1.00 9.20 123 VAL A O 1
ATOM 1518 N N . MET A 1 124 ? -3.605 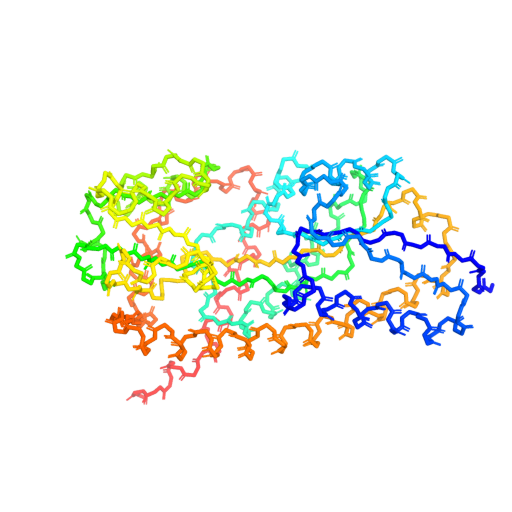8.422 21.691 1.00 8.91 124 MET A N 1
ATOM 1519 C CA . MET A 1 124 ? -2.959 8.162 22.990 1.00 8.61 124 MET A CA 1
ATOM 1520 C C . MET A 1 124 ? -1.638 8.915 23.148 1.00 7.92 124 MET A C 1
ATOM 1521 O O . MET A 1 124 ? -1.273 9.344 24.246 1.00 8.05 124 MET A O 1
ATOM 1535 N N . ASP A 1 125 ? -0.896 9.066 22.050 1.00 8.66 125 ASP A N 1
ATOM 1536 C CA . ASP A 1 125 ? 0.418 9.726 22.099 1.00 8.95 125 ASP A CA 1
ATOM 1537 C C . ASP A 1 125 ? 0.318 11.245 22.022 1.00 10.26 125 ASP A C 1
ATOM 1538 O O . ASP A 1 125 ? 1.303 11.940 22.253 1.00 13.04 125 ASP A O 1
ATOM 1547 N N . GLY A 1 126 ? -0.871 11.742 21.733 1.00 11.33 126 GLY A N 1
ATOM 1548 C CA . GLY A 1 126 ? -1.131 13.170 21.651 1.00 12.05 126 GLY A CA 1
ATOM 1549 C C . GLY A 1 126 ? -1.695 13.753 22.933 1.00 10.47 126 GLY A C 1
ATOM 1550 O O . GLY A 1 126 ? -1.567 13.177 24.008 1.00 10.51 126 GLY A O 1
ATOM 1554 N N . PRO A 1 127 ? -2.312 14.929 22.843 1.00 11.20 127 PRO A N 1
ATOM 1555 C CA . PRO A 1 127 ? -2.762 15.646 24.030 1.00 9.87 127 PRO A CA 1
ATOM 1556 C C . PRO A 1 127 ? -3.702 14.823 24.921 1.00 10.53 127 PRO A C 1
ATOM 1557 O O . PRO A 1 127 ? -3.613 14.917 26.150 1.00 10.99 127 PRO A O 1
ATOM 1568 N N . PHE A 1 128 ? -4.589 14.023 24.336 1.00 9.13 128 PHE A N 1
ATOM 1569 C CA . PHE A 1 128 ? -5.499 13.239 25.155 1.00 9.49 128 PHE A CA 1
ATOM 1570 C C . PHE A 1 128 ? -4.728 12.362 26.150 1.00 8.93 128 PHE A C 1
ATOM 1571 O O . PHE A 1 128 ? -4.950 12.400 27.365 1.00 9.56 128 PHE A O 1
ATOM 1588 N N . GLY A 1 129 ? -3.807 11.556 25.636 1.00 8.91 129 GLY A N 1
ATOM 1589 C CA . GLY A 1 129 ? -3.050 10.669 26.505 1.00 8.69 129 GLY A CA 1
ATOM 1590 C C . GLY A 1 129 ? -2.118 11.416 27.438 1.00 8.49 129 GLY A C 1
ATOM 1591 O O . GLY A 1 129 ? -1.901 11.023 28.589 1.00 8.42 129 GLY A O 1
ATOM 1595 N N . THR A 1 130 ? -1.523 12.489 26.925 1.00 8.44 130 THR A N 1
ATOM 1596 C CA . THR A 1 130 ? -0.571 13.272 27.684 1.00 8.95 130 THR A CA 1
ATOM 1597 C C . THR A 1 130 ? -1.226 13.970 28.867 1.00 11.27 130 THR A C 1
ATOM 1598 O O . THR A 1 130 ? -0.710 13.963 29.982 1.00 10.92 130 THR A O 1
ATOM 1609 N N . ASN A 1 131 ? -2.403 14.529 28.643 1.00 9.76 131 ASN A N 1
ATOM 1610 C CA . ASN A 1 131 ? -3.111 15.213 29.706 1.00 9.93 131 ASN A CA 1
ATOM 1611 C C . ASN A 1 131 ? -3.641 14.259 30.771 1.00 10.53 131 ASN A C 1
ATOM 1612 O O . ASN A 1 131 ? -3.739 14.623 31.934 1.00 12.35 131 ASN A O 1
ATOM 1623 N N . LEU A 1 132 ? -3.942 13.025 30.391 1.00 9.43 132 LEU A N 1
ATOM 1624 C CA . LEU A 1 132 ? -4.274 12.039 31.396 1.00 8.88 132 LEU A CA 1
ATOM 1625 C C . LEU A 1 132 ? -3.064 11.793 32.295 1.00 10.68 132 LEU A C 1
ATOM 1626 O O . LEU A 1 132 ? -3.191 11.766 33.518 1.00 10.34 132 LEU A O 1
ATOM 1642 N N . MET A 1 133 ? -1.893 11.597 31.698 1.00 8.48 133 MET A N 1
ATOM 1643 C CA . MET A 1 133 ? -0.689 11.297 32.485 1.00 8.96 133 MET A CA 1
ATOM 1644 C C . MET A 1 133 ? -0.315 12.397 33.456 1.00 10.95 133 MET A C 1
ATOM 1645 O O . MET A 1 133 ? 0.246 12.140 34.508 1.00 10.41 133 MET A O 1
ATOM 1659 N N . LYS A 1 134 ? -0.628 13.637 33.114 1.00 9.57 134 LYS A N 1
ATOM 1660 C CA . LYS A 1 134 ? -0.351 14.747 34.012 1.00 11.71 134 LYS A CA 1
ATOM 1661 C C . LYS A 1 134 ? -1.073 14.660 35.352 1.00 10.58 134 LYS A C 1
ATOM 1662 O O . LYS A 1 134 ? -0.673 15.280 36.326 1.00 13.30 134 LYS A O 1
ATOM 1681 N N . ARG A 1 135 ? -2.130 13.857 35.404 1.00 10.05 135 ARG A N 1
ATOM 1682 C CA . ARG A 1 135 ? -2.912 13.672 36.610 1.00 10.73 135 ARG A CA 1
ATOM 1683 C C . ARG A 1 135 ? -2.300 12.642 37.569 1.00 10.46 135 ARG A C 1
ATOM 1684 O O . ARG A 1 135 ? -2.774 12.470 38.699 1.00 13.13 135 ARG A O 1
ATOM 1705 N N . LEU A 1 136 ? -1.244 11.951 37.141 1.00 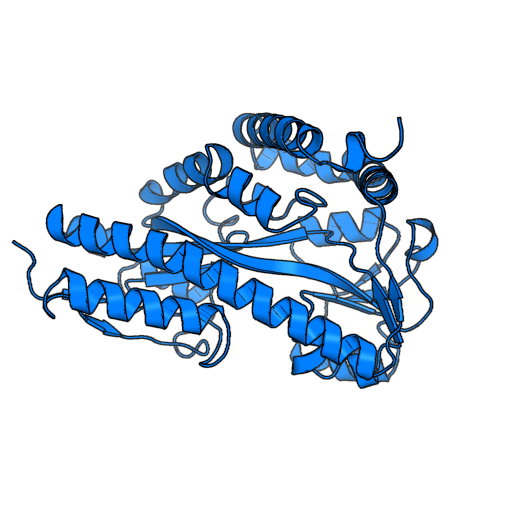9.28 136 LEU A N 1
ATOM 1706 C CA . LEU A 1 136 ? -0.715 10.837 37.919 1.00 11.15 136 LEU A CA 1
ATOM 1707 C C . LEU A 1 136 ? 0.186 11.225 39.097 1.00 9.20 136 LEU A C 1
ATOM 1708 O O . LEU A 1 136 ? 0.121 10.564 40.127 1.00 9.44 136 LEU A O 1
ATOM 1724 N N . PRO A 1 137 ? 1.065 12.236 38.935 1.00 10.41 137 PRO A N 1
ATOM 1725 C CA . PRO A 1 137 ? 2.044 12.498 40.004 1.00 11.18 137 PRO A CA 1
ATOM 1726 C C . PRO A 1 137 ? 1.424 12.734 41.384 1.00 10.59 137 PRO A C 1
ATOM 1727 O O . PRO A 1 137 ? 1.951 12.234 42.377 1.00 12.87 137 PRO A O 1
ATOM 1738 N N . ASP A 1 138 ? 0.286 13.416 41.445 1.00 10.84 138 ASP A N 1
ATOM 1739 C CA . ASP A 1 138 ? -0.352 13.667 42.741 1.00 13.58 138 ASP A CA 1
ATOM 1740 C C . ASP A 1 138 ? -0.800 12.385 43.434 1.00 17.59 138 ASP A C 1
ATOM 1741 O O . ASP A 1 138 ? -1.029 12.379 44.639 1.00 18.22 138 ASP A O 1
ATOM 1750 N N . THR A 1 139 ? -0.921 11.298 42.677 1.00 11.64 139 THR A N 1
ATOM 1751 C CA . THR A 1 139 ? -1.318 10.009 43.237 1.00 13.91 139 THR A CA 1
ATOM 1752 C C . THR A 1 139 ? -0.128 9.083 43.497 1.00 12.24 139 THR A C 1
ATOM 1753 O O . THR A 1 139 ? -0.343 7.915 43.851 1.00 15.20 139 THR A O 1
ATOM 1764 N N . GLY A 1 140 ? 1.095 9.565 43.304 1.00 10.68 140 GLY A N 1
ATOM 1765 C CA . GLY A 1 140 ? 2.282 8.770 43.543 1.00 11.73 140 GLY A CA 1
ATOM 1766 C C . GLY A 1 140 ? 2.758 7.934 42.364 1.00 10.53 140 GLY A C 1
ATOM 1767 O O . GLY A 1 140 ? 3.572 7.025 42.555 1.00 10.99 140 GLY A O 1
ATOM 1771 N N . LEU A 1 141 ? 2.310 8.276 41.162 1.00 10.45 141 LEU A N 1
ATOM 1772 C CA . LEU A 1 141 ? 2.610 7.529 39.929 1.00 9.07 141 LEU A CA 1
ATOM 1773 C C . LEU A 1 141 ? 3.143 8.471 38.859 1.00 9.69 141 LEU A C 1
ATOM 1774 O O . LEU A 1 141 ? 2.705 9.610 38.771 1.00 10.53 141 LEU A O 1
ATOM 1790 N N . ILE A 1 142 ? 4.071 7.992 38.041 1.00 8.83 142 ILE A N 1
ATOM 1791 C CA . ILE A 1 142 ? 4.552 8.726 36.886 1.00 9.65 142 ILE A CA 1
ATOM 1792 C C . ILE A 1 142 ? 4.268 7.890 35.639 1.00 8.18 142 ILE A C 1
ATOM 1793 O O . ILE A 1 142 ? 4.723 6.735 35.535 1.00 8.29 142 ILE A O 1
ATOM 1809 N N . GLY A 1 143 ? 3.556 8.467 34.678 1.00 7.24 143 GLY A N 1
ATOM 1810 C CA . GLY A 1 143 ? 3.301 7.803 33.407 1.00 6.83 143 GLY A CA 1
ATOM 1811 C C . GLY A 1 143 ? 4.442 8.015 32.427 1.00 6.95 143 GLY A C 1
ATOM 1812 O O . GLY A 1 143 ? 4.945 9.128 32.246 1.00 10.15 143 GLY A O 1
ATOM 1816 N N . LEU A 1 144 ? 4.900 6.957 31.788 1.00 6.30 144 LEU A N 1
ATOM 1817 C CA . LEU A 1 144 ? 6.018 7.039 30.852 1.00 6.76 144 LEU A CA 1
ATOM 1818 C C . LEU A 1 144 ? 5.608 6.933 29.379 1.00 8.16 144 LEU A C 1
ATOM 1819 O O . LEU A 1 144 ? 6.131 7.655 28.533 1.00 10.70 144 LEU A O 1
ATOM 1835 N N . ALA A 1 145 ? 4.677 6.041 29.056 1.00 7.92 145 ALA A N 1
ATOM 1836 C CA . ALA A 1 145 ? 4.279 5.785 27.676 1.00 7.32 145 ALA A CA 1
ATOM 1837 C C . ALA A 1 145 ? 3.030 4.931 27.696 1.00 6.55 145 ALA A C 1
ATOM 1838 O O . ALA A 1 145 ? 2.717 4.289 28.706 1.00 6.61 145 ALA A O 1
ATOM 1845 N N . TYR A 1 146 ? 2.316 4.936 26.582 1.00 5.69 146 TYR A N 1
ATOM 1846 C CA . TYR A 1 146 ? 1.252 3.988 26.341 1.00 6.70 146 TYR A CA 1
ATOM 1847 C C . TYR A 1 146 ? 1.733 2.916 25.375 1.00 7.65 146 TYR A C 1
ATOM 1848 O O . TYR A 1 146 ? 2.334 3.222 24.345 1.00 7.90 146 TYR A O 1
ATOM 1866 N N . TRP A 1 147 ? 1.492 1.660 25.738 1.00 6.34 147 TRP A N 1
ATOM 1867 C CA . TRP A 1 147 ? 1.752 0.522 24.867 1.00 6.42 147 TRP A CA 1
ATOM 1868 C C . TRP A 1 147 ? 0.383 -0.089 24.505 1.00 6.28 147 TRP A C 1
ATOM 1869 O O . TRP A 1 147 ? -0.661 0.465 24.878 1.00 6.73 147 TRP A O 1
ATOM 1890 N N . GLU A 1 148 ? 0.370 -1.188 23.762 1.00 7.82 148 GLU A N 1
ATOM 1891 C CA . GLU A 1 148 ? -0.900 -1.756 23.308 1.00 8.03 148 GLU A CA 1
ATOM 1892 C C . GLU A 1 148 ? -1.213 -3.078 23.974 1.00 8.02 148 GLU A C 1
ATOM 1893 O O . GLU A 1 148 ? -0.356 -3.948 24.031 1.00 8.86 148 GLU A O 1
ATOM 1905 N N . LEU A 1 149 ? -2.445 -3.250 24.457 1.00 7.65 149 LEU A N 1
ATOM 1906 C CA . LEU A 1 149 ? -2.992 -4.590 24.648 1.00 7.93 149 LEU A CA 1
ATOM 1907 C C . LEU A 1 149 ? -3.781 -4.964 23.396 1.00 7.40 149 LEU A C 1
ATOM 1908 O O . LEU A 1 149 ? -3.383 -5.850 22.651 1.00 10.15 149 LEU A O 1
ATOM 1924 N N . GLY A 1 150 ? -4.856 -4.244 23.115 1.00 7.62 150 GLY A N 1
ATOM 1925 C CA . GLY A 1 150 ? -5.561 -4.454 21.865 1.00 9.73 150 GLY A CA 1
ATOM 1926 C C . GLY A 1 150 ? -7.033 -4.104 21.906 1.00 6.17 150 GLY A C 1
ATOM 1927 O O . GLY A 1 150 ? -7.570 -3.683 22.928 1.00 7.09 150 GLY A O 1
ATOM 1931 N N . PHE A 1 151 ? -7.690 -4.308 20.777 1.00 6.53 151 PHE A N 1
ATOM 1932 C CA . PHE A 1 151 ? -9.133 -4.155 20.708 1.00 5.81 151 PHE A CA 1
ATOM 1933 C C . PHE A 1 151 ? -9.865 -5.288 21.415 1.00 5.70 151 PHE A C 1
ATOM 1934 O O . PHE A 1 151 ? -9.428 -6.439 21.450 1.00 6.95 151 PHE A O 1
ATOM 1951 N N . ARG A 1 152 ? -11.018 -4.933 21.962 1.00 5.96 152 ARG A N 1
ATOM 1952 C CA . ARG A 1 152 ? -11.974 -5.907 22.458 1.00 5.91 152 ARG A CA 1
ATOM 1953 C C . ARG A 1 152 ? -13.033 -6.157 21.407 1.00 6.49 152 ARG A C 1
ATOM 1954 O O . ARG A 1 152 ? -13.649 -5.210 20.908 1.00 6.59 152 ARG A O 1
ATOM 1975 N N . ASN A 1 153 ? -13.207 -7.430 21.062 1.00 5.22 153 ASN A N 1
ATOM 1976 C CA . ASN A 1 153 ? -14.160 -7.905 20.068 1.00 6.08 153 ASN A CA 1
ATOM 1977 C C . ASN A 1 153 ? -15.166 -8.874 20.700 1.00 5.54 153 ASN A C 1
ATOM 1978 O O . ASN A 1 153 ? -15.158 -9.088 21.919 1.00 6.25 153 ASN A O 1
ATOM 1989 N N . LEU A 1 154 ? -16.043 -9.453 19.894 1.00 5.30 154 LEU A N 1
ATOM 1990 C CA . LEU A 1 154 ? -17.206 -10.175 20.408 1.00 5.56 154 LEU A CA 1
ATOM 1991 C C . LEU A 1 154 ? -17.366 -11.529 19.734 1.00 5.55 154 LEU A C 1
ATOM 1992 O O . LEU A 1 154 ? -17.497 -11.596 18.517 1.00 6.26 154 LEU A O 1
ATOM 2008 N N . THR A 1 155 ? -17.394 -12.595 20.532 1.00 5.83 155 THR A N 1
ATOM 2009 C CA . THR A 1 155 ? -17.741 -13.905 20.002 1.00 4.95 155 THR A CA 1
ATOM 2010 C C . THR A 1 155 ? -19.093 -14.331 20.524 1.00 6.24 155 THR A C 1
ATOM 2011 O O . THR A 1 155 ? -19.538 -13.881 21.562 1.00 6.85 155 THR A O 1
ATOM 2022 N N . ASN A 1 156 ? -19.776 -15.188 19.773 1.00 6.33 156 ASN A N 1
ATOM 2023 C CA . ASN A 1 156 ? -20.946 -15.875 20.275 1.00 6.64 156 ASN A CA 1
ATOM 2024 C C . ASN A 1 156 ? -21.147 -17.183 19.501 1.00 7.16 156 ASN A C 1
ATOM 2025 O O . ASN A 1 156 ? -20.430 -17.477 18.537 1.00 8.16 156 ASN A O 1
ATOM 2036 N N . ASN A 1 157 ? -22.101 -17.989 19.966 1.00 7.50 157 ASN A N 1
ATOM 2037 C CA . ASN A 1 157 ? -22.363 -19.281 19.333 1.00 7.90 157 ASN A CA 1
ATOM 2038 C C . ASN A 1 157 ? -23.758 -19.378 18.756 1.00 10.22 157 ASN A C 1
ATOM 2039 O O . ASN A 1 157 ? -24.134 -20.445 18.303 1.00 12.49 157 ASN A O 1
ATOM 2050 N N . ARG A 1 158 ? -24.513 -18.287 18.737 1.00 8.50 158 ARG A N 1
ATOM 2051 C CA . ARG A 1 158 ? -25.892 -18.298 18.212 1.00 9.49 158 ARG A CA 1
ATOM 2052 C C . ARG A 1 158 ? -25.956 -17.928 16.723 1.00 12.01 158 ARG A C 1
ATOM 2053 O O . ARG A 1 158 ? -26.542 -18.665 15.918 1.00 11.94 158 ARG A O 1
ATOM 2074 N N . HIS A 1 159 ? -25.394 -16.785 16.339 1.00 11.67 159 HIS A N 1
ATOM 2075 C CA . HIS A 1 159 ? -25.508 -16.306 14.954 1.00 10.79 159 HIS A CA 1
ATOM 2076 C C . HIS A 1 159 ? -24.532 -15.174 14.707 1.00 9.70 159 HIS A C 1
ATOM 2077 O O . HIS A 1 159 ? -24.074 -14.541 15.656 1.00 9.45 159 HIS A O 1
ATOM 2092 N N . PRO A 1 160 ? -24.213 -14.883 13.435 1.00 10.39 160 PRO A N 1
ATOM 2093 C CA . PRO A 1 160 ? -23.310 -13.758 13.191 1.00 11.48 160 PRO A CA 1
ATOM 2094 C C . PRO A 1 160 ? -23.880 -12.435 13.733 1.00 9.58 160 PRO A C 1
ATOM 2095 O O . PRO A 1 160 ? -25.101 -12.219 13.727 1.00 11.25 160 PRO A O 1
ATOM 2106 N N . VAL A 1 161 ? -22.996 -11.570 14.217 1.00 8.83 161 VAL A N 1
ATOM 2107 C CA . VAL A 1 161 ? -23.366 -10.229 14.643 1.00 8.63 161 VAL A CA 1
ATOM 2108 C C . VAL A 1 161 ? -22.815 -9.196 13.665 1.00 11.35 161 VAL A C 1
ATOM 2109 O O . VAL A 1 161 ? -21.597 -8.987 13.529 1.00 11.33 161 VAL A O 1
ATOM 2122 N N . ALA A 1 162 ? -23.723 -8.524 12.977 1.00 10.32 162 ALA A N 1
ATOM 2123 C CA . ALA A 1 162 ? -23.330 -7.510 12.001 1.00 11.63 162 ALA A CA 1
ATOM 2124 C C . ALA A 1 162 ? -23.954 -6.135 12.287 1.00 11.66 162 ALA A C 1
ATOM 2125 O O . ALA A 1 162 ? -23.639 -5.138 11.617 1.00 16.54 162 ALA A O 1
ATOM 2132 N N . LYS A 1 163 ? -24.845 -6.081 13.268 1.00 11.73 163 LYS A N 1
ATOM 2133 C CA . LYS A 1 163 ? -25.616 -4.882 13.559 1.00 13.56 163 LYS A CA 1
ATOM 2134 C C . LYS A 1 163 ? -26.282 -5.052 14.916 1.00 12.45 163 LYS A C 1
ATOM 2135 O O . LYS A 1 163 ? -26.294 -6.142 15.483 1.00 12.54 163 LYS A O 1
ATOM 2154 N N . LEU A 1 164 ? -26.817 -3.952 15.436 1.00 14.67 164 LEU A N 1
ATOM 2155 C CA . LEU A 1 164 ? -27.426 -3.895 16.757 1.00 11.74 164 LEU A CA 1
ATOM 2156 C C . LEU A 1 164 ? -28.467 -4.983 17.014 1.00 17.95 164 LEU A C 1
ATOM 2157 O O . LEU A 1 164 ? -28.464 -5.653 18.052 1.00 15.53 164 LEU A O 1
ATOM 2173 N N A GLU A 1 165 ? -29.362 -5.165 16.059 0.63 14.13 165 GLU A N 1
ATOM 2174 N N B GLU A 1 165 ? -29.361 -5.161 16.050 0.37 15.47 165 GLU A N 1
ATOM 2175 C CA . GLU A 1 165 ? -30.472 -6.078 16.222 1.00 21.20 165 GLU A CA 1
ATOM 2176 C C A GLU A 1 165 ? -29.969 -7.508 16.453 0.63 13.93 165 GLU A C 1
ATOM 2177 C C B GLU A 1 165 ? -29.966 -7.508 16.453 0.37 15.04 165 GLU A C 1
ATOM 2178 O O A GLU A 1 165 ? -30.621 -8.301 17.134 0.63 15.22 165 GLU A O 1
ATOM 2179 O O B GLU A 1 165 ? -30.619 -8.304 17.128 0.37 15.76 165 GLU A O 1
ATOM 2202 N N . ASP A 1 166 ? -28.792 -7.819 15.905 1.00 14.25 166 ASP A N 1
ATOM 2203 C CA . ASP A 1 166 ? -28.181 -9.148 16.061 1.00 12.42 166 ASP A CA 1
ATOM 2204 C C . ASP A 1 166 ? -27.701 -9.410 17.492 1.00 12.29 166 ASP A C 1
ATOM 2205 O O . ASP A 1 166 ? -27.493 -10.563 17.891 1.00 12.26 166 ASP A O 1
ATOM 2215 N N . ILE A 1 167 ? -27.473 -8.347 18.243 1.00 10.18 167 ILE A N 1
ATOM 2216 C CA . ILE A 1 167 ? -26.956 -8.471 19.618 1.00 12.47 167 ILE A CA 1
ATOM 2217 C C . ILE A 1 167 ? -28.104 -8.652 20.614 1.00 14.79 167 ILE A C 1
ATOM 2218 O O . ILE A 1 167 ? -27.916 -9.201 21.700 1.00 11.52 167 ILE A O 1
ATOM 2234 N N . ALA A 1 168 ? -29.300 -8.213 20.215 1.00 22.42 168 ALA A N 1
ATOM 2235 C CA . ALA A 1 168 ? -30.474 -8.260 21.085 1.00 21.90 168 ALA A CA 1
ATOM 2236 C C . ALA A 1 168 ? -30.643 -9.621 21.738 1.00 12.58 168 ALA A C 1
ATOM 2237 O O . ALA A 1 168 ? -30.723 -10.636 21.064 1.00 17.36 168 ALA A O 1
ATOM 2244 N N . GLY A 1 169 ? -30.699 -9.629 23.067 1.00 10.42 169 GLY A N 1
ATOM 2245 C CA . GLY A 1 169 ? -30.999 -10.814 23.839 1.00 12.27 169 GLY A CA 1
ATOM 2246 C C . GLY A 1 169 ? -29.842 -11.765 24.082 1.00 14.17 169 GLY A C 1
ATOM 2247 O O . GLY A 1 169 ? -29.984 -12.731 24.828 1.00 12.54 169 GLY A O 1
ATOM 2251 N N . LEU A 1 170 ? -28.692 -11.516 23.465 1.00 9.23 170 LEU A N 1
ATOM 2252 C CA . LEU A 1 170 ? -27.547 -12.387 23.688 1.00 10.01 170 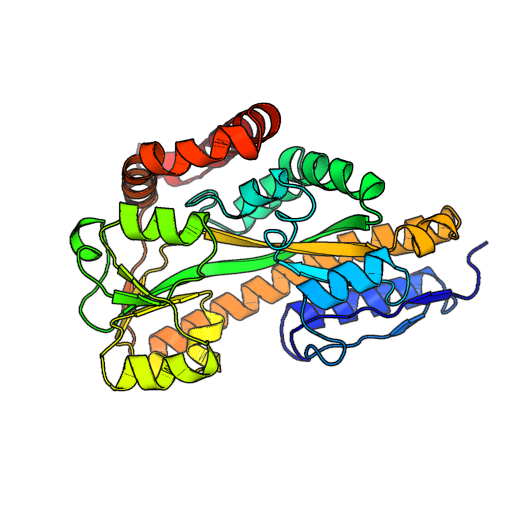LEU A CA 1
ATOM 2253 C C . LEU A 1 170 ? -27.028 -12.253 25.111 1.00 9.58 170 LEU A C 1
ATOM 2254 O O . LEU A 1 170 ? -26.952 -11.149 25.654 1.00 10.88 170 LEU A O 1
ATOM 2270 N N . LYS A 1 171 ? -26.654 -13.388 25.696 1.00 8.00 171 LYS A N 1
ATOM 2271 C CA . LYS A 1 171 ? -26.070 -13.437 27.033 1.00 8.52 171 LYS A CA 1
ATOM 2272 C C . LYS A 1 171 ? -24.560 -13.445 26.854 1.00 7.84 171 LYS A C 1
ATOM 2273 O O . LYS A 1 171 ? -23.972 -14.463 26.486 1.00 7.90 171 LYS A O 1
ATOM 2292 N N . ILE A 1 172 ? -23.952 -12.286 27.079 1.00 7.66 172 ILE A N 1
ATOM 2293 C CA . ILE A 1 172 ? -22.538 -12.076 26.790 1.00 7.01 172 ILE A CA 1
ATOM 2294 C C . ILE A 1 172 ? -21.768 -11.858 28.085 1.00 5.78 172 ILE A C 1
ATOM 2295 O O . ILE A 1 172 ? -22.094 -10.960 28.855 1.00 7.50 172 ILE A O 1
ATOM 2311 N N . ARG A 1 173 ? -20.762 -12.688 28.348 1.00 6.67 173 ARG A N 1
ATOM 2312 C CA . ARG A 1 173 ? -19.879 -12.465 29.493 1.00 6.16 173 ARG A CA 1
ATOM 2313 C C . ARG A 1 173 ? -19.059 -11.212 29.207 1.00 6.79 173 ARG A C 1
ATOM 2314 O O . ARG A 1 173 ? -18.339 -11.130 28.198 1.00 6.98 173 ARG A O 1
ATOM 2335 N N . THR A 1 174 ? -19.198 -10.212 30.076 1.00 5.84 174 THR A N 1
ATOM 2336 C CA . THR A 1 174 ? -18.492 -8.943 29.933 1.00 7.08 174 THR A CA 1
ATOM 2337 C C . THR A 1 174 ? -17.717 -8.608 31.193 1.00 6.64 174 THR A C 1
ATOM 2338 O O . THR A 1 174 ? -18.057 -9.056 32.287 1.00 6.97 174 THR A O 1
ATOM 2349 N N . LEU A 1 175 ? -16.723 -7.749 31.060 1.00 6.46 175 LEU A N 1
ATOM 2350 C CA . LEU A 1 175 ? -16.186 -7.073 32.237 1.00 6.75 175 LEU A CA 1
ATOM 2351 C C . LEU A 1 175 ? -17.330 -6.318 32.941 1.00 6.24 175 LEU A C 1
ATOM 2352 O O . LEU A 1 175 ? -18.334 -5.919 32.331 1.00 7.08 175 LEU A O 1
ATOM 2368 N N . GLN A 1 176 ? -17.169 -6.167 34.250 1.00 7.52 176 GLN A N 1
ATOM 2369 C CA . GLN A 1 176 ? -18.292 -5.780 35.083 1.00 8.04 176 GLN A CA 1
ATOM 2370 C C . GLN A 1 176 ? -18.140 -4.392 35.687 1.00 7.76 176 GLN A C 1
ATOM 2371 O O . GLN A 1 176 ? -18.930 -4.004 36.548 1.00 10.17 176 GLN A O 1
ATOM 2385 N N . SER A 1 177 ? -17.179 -3.606 35.218 1.00 7.67 177 SER A N 1
ATOM 2386 C CA . SER A 1 177 ? -17.125 -2.199 35.614 1.00 7.15 177 SER A CA 1
ATOM 2387 C C . SER A 1 177 ? -18.259 -1.431 34.915 1.00 7.34 177 SER A C 1
ATOM 2388 O O . SER A 1 177 ? -18.946 -1.967 34.047 1.00 8.44 177 SER A O 1
ATOM 2396 N N . PRO A 1 178 ? -18.491 -0.177 35.338 1.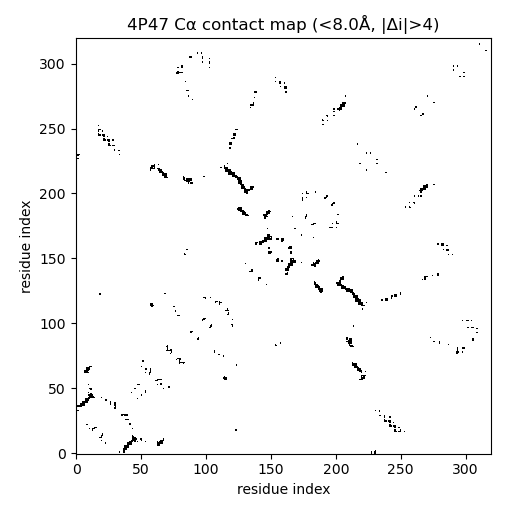00 10.35 178 PRO A N 1
ATOM 2397 C CA . PRO A 1 178 ? -19.729 0.462 34.860 1.00 9.30 178 PRO A CA 1
ATOM 2398 C C . PRO A 1 178 ? -19.824 0.685 33.339 1.00 9.63 178 PRO A C 1
ATOM 2399 O O . PRO A 1 178 ? -20.920 0.512 32.802 1.00 8.88 178 PRO A O 1
ATOM 2410 N N . VAL A 1 179 ? -18.738 1.040 32.659 1.00 8.83 179 VAL A N 1
ATOM 2411 C CA . VAL A 1 179 ? -18.841 1.316 31.236 1.00 9.00 179 VAL A CA 1
ATOM 2412 C C . VAL A 1 179 ? -19.266 0.080 30.419 1.00 8.88 179 VAL A C 1
ATOM 2413 O O . VAL A 1 179 ? -20.224 0.156 29.660 1.00 9.13 179 VAL A O 1
ATOM 2426 N N . PRO A 1 180 ? -18.561 -1.055 30.551 1.00 7.26 180 PRO A N 1
ATOM 2427 C CA . PRO A 1 180 ? -18.973 -2.183 29.707 1.00 6.82 180 PRO A CA 1
ATOM 2428 C C . PRO A 1 180 ? -20.374 -2.687 30.044 1.00 6.84 180 PRO A C 1
ATOM 2429 O O . PRO A 1 180 ? -21.077 -3.137 29.150 1.00 7.67 180 PRO A O 1
ATOM 2440 N N . VAL A 1 181 ? -20.787 -2.610 31.298 1.00 7.10 181 VAL A N 1
ATOM 2441 C CA . VAL A 1 181 ? -22.138 -3.042 31.636 1.00 8.65 181 VAL A CA 1
ATOM 2442 C C . VAL A 1 181 ? -23.161 -2.106 30.982 1.00 8.78 181 VAL A C 1
ATOM 2443 O O . VAL A 1 181 ? -24.154 -2.567 30.412 1.00 7.99 181 VAL A O 1
ATOM 2456 N N . ALA A 1 182 ? -22.917 -0.799 31.038 1.00 8.44 182 ALA A N 1
ATOM 2457 C CA . ALA A 1 182 ? -23.802 0.153 30.372 1.00 8.30 182 ALA A CA 1
ATOM 2458 C C . ALA A 1 182 ? -23.833 -0.106 28.863 1.00 7.31 182 ALA A C 1
ATOM 2459 O O . ALA A 1 182 ? -24.895 -0.124 28.241 1.00 8.70 182 ALA A O 1
ATOM 2466 N N . LEU A 1 183 ? -22.661 -0.321 28.284 1.00 7.72 183 LEU A N 1
ATOM 2467 C CA . LEU A 1 183 ? -22.519 -0.539 26.841 1.00 7.85 183 LEU A CA 1
ATOM 2468 C C . LEU A 1 183 ? -23.333 -1.736 26.376 1.00 8.05 183 LEU A C 1
ATOM 2469 O O . LEU A 1 183 ? -24.125 -1.646 25.441 1.00 7.30 183 LEU A O 1
ATOM 2485 N N . PHE A 1 184 ? -23.148 -2.873 27.029 1.00 6.72 184 PHE A N 1
ATOM 2486 C CA . PHE A 1 184 ? -23.797 -4.075 26.527 1.00 6.42 184 PHE A CA 1
ATOM 2487 C C . PHE A 1 184 ? -25.301 -4.057 26.779 1.00 7.52 184 PHE A C 1
ATOM 2488 O O . PHE A 1 184 ? -26.075 -4.529 25.946 1.00 7.44 184 PHE A O 1
ATOM 2505 N N . ASN A 1 185 ? -25.731 -3.448 27.879 1.00 7.71 185 ASN A N 1
ATOM 2506 C CA . ASN A 1 185 ? -27.180 -3.238 28.071 1.00 7.26 185 ASN A CA 1
ATOM 2507 C C . ASN A 1 185 ? -27.740 -2.318 26.994 1.00 8.50 185 ASN A C 1
ATOM 2508 O O . ASN A 1 185 ? -28.818 -2.568 26.477 1.00 8.67 185 ASN A O 1
ATOM 2519 N N . ALA A 1 186 ? -27.029 -1.251 26.652 1.00 7.83 186 ALA A N 1
ATOM 2520 C CA . ALA A 1 186 ? -27.473 -0.340 25.598 1.00 8.69 186 ALA A CA 1
ATOM 2521 C C . ALA A 1 186 ? -27.595 -1.052 24.255 1.00 10.60 186 ALA A C 1
ATOM 2522 O O . ALA A 1 186 ? -28.398 -0.657 23.396 1.00 12.20 186 ALA A O 1
ATOM 2529 N N . LEU A 1 187 ? -26.779 -2.085 24.059 1.00 9.06 187 LEU A N 1
ATOM 2530 C CA . LEU A 1 187 ? -26.804 -2.880 22.827 1.00 11.23 187 LEU A CA 1
ATOM 2531 C C . LEU A 1 187 ? -27.883 -3.973 22.853 1.00 8.98 187 LEU A C 1
ATOM 2532 O O . LEU A 1 187 ? -28.029 -4.711 21.865 1.00 13.19 187 LEU A O 1
ATOM 2548 N N . GLY A 1 188 ? -28.609 -4.091 23.960 1.00 8.68 188 GLY A N 1
ATOM 2549 C CA . GLY A 1 188 ? -29.660 -5.093 24.075 1.00 10.75 188 GLY A CA 1
ATOM 2550 C C . GLY A 1 188 ? -29.240 -6.456 24.608 1.00 9.03 188 GLY A C 1
ATOM 2551 O O . GLY A 1 188 ? -30.055 -7.390 24.637 1.00 10.82 188 GLY A O 1
ATOM 2555 N N . ALA A 1 189 ? -27.991 -6.578 25.048 1.00 8.56 189 ALA A N 1
ATOM 2556 C CA . ALA A 1 189 ? -27.466 -7.837 25.559 1.00 7.68 189 ALA A CA 1
ATOM 2557 C C . ALA A 1 189 ? -27.625 -7.879 27.061 1.00 8.78 189 ALA A C 1
ATOM 2558 O O . ALA A 1 189 ? -27.872 -6.858 27.700 1.00 10.38 189 ALA A O 1
ATOM 2565 N N . ASN A 1 190 ? -27.453 -9.071 27.614 1.00 9.32 190 ASN A N 1
ATOM 2566 C CA . ASN A 1 190 ? -27.254 -9.273 29.041 1.00 9.93 190 ASN A CA 1
ATOM 2567 C C . ASN A 1 190 ? -25.754 -9.285 29.286 1.00 9.87 190 ASN A C 1
ATOM 2568 O O . ASN A 1 190 ? -25.037 -10.046 28.619 1.00 13.10 190 ASN A O 1
ATOM 2579 N N . ALA A 1 191 ? -25.284 -8.440 30.198 1.00 10.33 191 ALA A N 1
ATOM 2580 C CA . ALA A 1 191 ? -23.862 -8.284 30.502 1.00 9.73 191 ALA A CA 1
ATOM 2581 C C . ALA A 1 191 ? -23.535 -9.162 31.704 1.00 10.08 191 ALA A C 1
ATOM 2582 O O . ALA A 1 191 ? -23.575 -8.715 32.859 1.00 11.38 191 ALA A O 1
ATOM 2589 N N . VAL A 1 192 ? -23.190 -10.412 31.422 1.00 9.01 192 VAL A N 1
ATOM 2590 C CA . VAL A 1 192 ? -23.146 -11.467 32.413 1.00 8.96 192 VAL A CA 1
ATOM 2591 C C . VAL A 1 192 ? -21.825 -11.498 33.179 1.00 8.84 192 VAL A C 1
ATOM 2592 O O . VAL A 1 192 ? -20.751 -11.481 32.565 1.00 7.88 192 VAL A O 1
ATOM 2605 N N . PRO A 1 193 ? -21.873 -11.537 34.518 1.00 8.43 193 PRO A N 1
ATOM 2606 C CA . PRO A 1 193 ? -20.678 -11.686 35.348 1.00 9.15 193 PRO A CA 1
ATOM 2607 C C . PRO A 1 193 ? -20.252 -13.145 35.467 1.00 8.71 193 PRO A C 1
ATOM 2608 O O . PRO A 1 193 ? -21.091 -13.991 35.783 1.00 10.24 193 PRO A O 1
ATOM 2619 N N . LEU A 1 194 ? -18.992 -13.450 35.192 1.00 8.90 194 LEU A N 1
ATOM 2620 C CA . LEU A 1 194 ? -18.481 -14.787 35.392 1.00 9.56 194 LEU A CA 1
ATOM 2621 C C . LEU A 1 194 ? -16.973 -14.761 35.527 1.00 7.99 194 LEU A C 1
ATOM 2622 O O . LEU A 1 194 ? -16.314 -14.123 34.720 1.00 7.88 194 LEU A O 1
ATOM 2638 N N . PRO A 1 195 ? -16.421 -15.455 36.546 1.00 8.28 195 PRO A N 1
ATOM 2639 C CA . PRO A 1 195 ? -14.961 -15.558 36.626 1.00 9.70 195 PRO A CA 1
ATOM 2640 C C . PRO A 1 195 ? -14.364 -16.166 35.363 1.00 10.58 195 PRO A C 1
ATOM 2641 O O . PRO A 1 195 ? -14.912 -17.111 34.788 1.00 9.43 195 PRO A O 1
ATOM 2652 N N . TYR A 1 196 ? -13.252 -15.615 34.911 1.00 8.91 196 TYR A N 1
ATOM 2653 C CA . TYR A 1 196 ? -12.686 -16.009 33.633 1.00 9.42 196 TYR A CA 1
ATOM 2654 C C . TYR A 1 196 ? -12.422 -17.518 33.545 1.00 8.50 196 TYR A C 1
ATOM 2655 O O . TYR A 1 196 ? -12.626 -18.136 32.489 1.00 8.88 196 TYR A O 1
ATOM 2673 N N . THR A 1 197 ? -11.986 -18.110 34.650 1.00 9.88 197 THR A N 1
ATOM 2674 C CA . THR A 1 197 ? -11.634 -19.519 34.660 1.00 10.42 197 THR A CA 1
ATOM 2675 C C . THR A 1 197 ? -12.842 -20.425 34.390 1.00 10.99 197 THR A C 1
ATOM 2676 O O . THR A 1 197 ? -12.675 -21.585 33.996 1.00 12.31 197 THR A O 1
ATOM 2687 N N . GLU A 1 198 ? -14.052 -19.908 34.570 1.00 8.01 198 GLU A N 1
ATOM 2688 C CA . GLU A 1 198 ? -15.265 -20.678 34.344 1.00 8.80 198 GLU A CA 1
ATOM 2689 C C . GLU A 1 198 ? -15.870 -20.470 32.956 1.00 8.37 198 GLU A C 1
ATOM 2690 O O . GLU A 1 198 ? -16.821 -21.154 32.576 1.00 10.16 198 GLU A O 1
ATOM 2702 N N . LEU A 1 199 ? -15.303 -19.540 32.189 1.00 7.66 199 LEU A N 1
ATOM 2703 C CA . LEU A 1 199 ? -15.917 -19.063 30.963 1.00 8.00 199 LEU A CA 1
ATOM 2704 C C . LEU A 1 199 ? -15.957 -20.103 29.839 1.00 8.95 199 LEU A C 1
ATOM 2705 O O . LEU A 1 199 ? -16.990 -20.264 29.202 1.00 8.11 199 LEU A O 1
ATOM 2721 N N . TYR A 1 200 ? -14.854 -20.798 29.574 1.00 8.71 200 TYR A N 1
ATOM 2722 C CA . TYR A 1 200 ? -14.869 -21.831 28.532 1.00 8.64 200 TYR A CA 1
ATOM 2723 C C . TYR A 1 200 ? -16.034 -22.810 28.743 1.00 8.49 200 TYR A C 1
ATOM 2724 O O . TYR A 1 200 ? -16.796 -23.129 27.821 1.00 7.90 200 TYR A O 1
ATOM 2742 N N . THR A 1 201 ? -16.185 -23.289 29.973 1.00 7.96 201 THR A N 1
ATOM 2743 C CA . THR A 1 201 ? -17.178 -24.320 30.253 1.00 8.08 201 THR A CA 1
ATOM 2744 C C . THR A 1 201 ? -18.585 -23.742 30.200 1.00 7.89 201 THR A C 1
ATOM 2745 O O . THR A 1 201 ? -19.510 -24.407 29.730 1.00 8.91 201 THR A O 1
ATOM 2756 N N . ALA A 1 202 ? -18.773 -22.501 30.652 1.00 8.01 202 ALA A N 1
ATOM 2757 C CA . ALA A 1 202 ? -20.085 -21.868 30.533 1.00 9.20 202 ALA A CA 1
ATOM 2758 C C . ALA A 1 202 ? -20.470 -21.645 29.066 1.00 8.73 202 ALA A C 1
ATOM 2759 O O . ALA A 1 202 ? -21.630 -21.770 28.703 1.00 9.84 202 ALA A O 1
ATOM 2766 N N . LEU A 1 203 ? -19.489 -21.320 28.221 1.00 7.75 203 LEU A N 1
ATOM 2767 C CA . LEU A 1 203 ? -19.742 -21.230 26.785 1.00 7.89 203 LEU A CA 1
ATOM 2768 C C . LEU A 1 203 ? -20.070 -22.599 26.200 1.00 9.36 203 LEU A C 1
ATOM 2769 O O . LEU A 1 203 ? -20.949 -22.734 25.361 1.00 8.86 203 LEU A O 1
ATOM 2785 N N . GLU A 1 204 ? -19.354 -23.615 26.655 1.00 8.30 204 GLU A N 1
ATOM 2786 C CA . GLU A 1 204 ? -19.616 -24.976 26.180 1.00 8.76 204 GLU A CA 1
ATOM 2787 C C . GLU A 1 204 ? -21.045 -25.414 26.508 1.00 11.72 204 GLU A C 1
ATOM 2788 O O . GLU A 1 204 ? -21.732 -25.964 25.649 1.00 11.73 204 GLU A O 1
ATOM 2800 N N . THR A 1 205 ? -21.503 -25.181 27.731 1.00 10.21 205 THR A N 1
ATOM 2801 C CA . THR A 1 205 ? -22.842 -25.641 28.119 1.00 11.12 205 THR A CA 1
ATOM 2802 C C . THR A 1 205 ? -23.922 -24.742 27.531 1.00 13.81 205 THR A C 1
ATOM 2803 O O . THR A 1 205 ? -25.086 -25.143 27.426 1.00 16.90 205 THR A O 1
ATOM 2814 N N . GLY A 1 206 ? -23.547 -23.536 27.126 1.00 13.45 206 GLY A N 1
ATOM 2815 C CA . GLY A 1 206 ? -24.498 -22.627 26.516 1.00 11.48 206 GLY A CA 1
ATOM 2816 C C . GLY A 1 206 ? -25.251 -21.715 27.462 1.00 12.91 206 GLY A C 1
ATOM 2817 O O . GLY A 1 206 ? -26.115 -20.964 27.036 1.00 15.61 206 GLY A O 1
ATOM 2821 N N . THR A 1 207 ? -24.941 -21.732 28.749 1.00 12.49 207 THR A N 1
ATOM 2822 C CA . THR A 1 207 ? -25.646 -20.813 29.619 1.00 14.56 207 THR A CA 1
ATOM 2823 C C . THR A 1 207 ? -25.225 -19.371 29.325 1.00 11.67 207 THR A C 1
ATOM 2824 O O . THR A 1 207 ? -25.933 -18.426 29.633 1.00 11.45 207 THR A O 1
ATOM 2835 N N . VAL A 1 208 ? -24.044 -19.220 28.742 1.00 10.76 208 VAL A N 1
ATOM 2836 C CA . VAL A 1 208 ? -23.567 -17.962 28.205 1.00 10.41 208 VAL A CA 1
ATOM 2837 C C . VAL A 1 208 ? -23.468 -18.135 26.685 1.00 7.24 208 VAL A C 1
ATOM 2838 O O . VAL A 1 208 ? -22.945 -19.129 26.240 1.00 8.61 208 VAL A O 1
ATOM 2851 N N . ASP A 1 209 ? -23.995 -17.198 25.908 1.00 8.56 209 ASP A N 1
ATOM 2852 C CA . ASP A 1 209 ? -23.981 -17.279 24.443 1.00 8.16 209 ASP A CA 1
ATOM 2853 C C . ASP A 1 209 ? -22.633 -16.856 23.855 1.00 7.36 209 ASP A C 1
ATOM 2854 O O . ASP A 1 209 ? -22.221 -17.363 22.813 1.00 8.13 209 ASP A O 1
ATOM 2863 N N . GLY A 1 210 ? -21.948 -15.940 24.531 1.00 7.08 210 GLY A N 1
ATOM 2864 C CA . GLY A 1 210 ? -20.751 -15.337 23.974 1.00 5.65 210 GLY A CA 1
ATOM 2865 C C . GLY A 1 210 ? -19.976 -14.572 25.017 1.00 7.06 210 GLY A C 1
ATOM 2866 O O . GLY A 1 210 ? -20.292 -14.601 26.213 1.00 6.71 210 GLY A O 1
ATOM 2870 N N . GLN A 1 211 ? -18.939 -13.881 24.546 1.00 6.04 211 GLN A N 1
ATOM 2871 C CA . GLN A 1 211 ? -18.048 -13.177 25.448 1.00 6.73 211 GLN A CA 1
ATOM 2872 C C . GLN A 1 211 ? -17.342 -12.097 24.663 1.00 5.55 211 GLN A C 1
ATOM 2873 O O . GLN A 1 211 ? -17.247 -12.154 23.433 1.00 5.87 211 GLN A O 1
ATOM 2887 N N . GLU A 1 212 ? -16.891 -11.091 25.388 1.00 5.93 212 GLU A N 1
ATOM 2888 C CA . GLU A 1 212 ? -16.175 -9.979 24.791 1.00 5.90 212 GLU A CA 1
ATOM 2889 C C . GLU A 1 212 ? -14.771 -9.884 25.390 1.00 5.92 212 GLU A C 1
ATOM 2890 O O . GLU A 1 212 ? -14.589 -9.939 26.603 1.00 6.88 212 GLU A O 1
ATOM 2902 N N . ASN A 1 213 ? -13.770 -9.783 24.523 1.00 5.97 213 ASN A N 1
ATOM 2903 C CA . ASN A 1 213 ? -12.365 -9.850 24.921 1.00 6.93 213 ASN A CA 1
ATOM 2904 C C . ASN A 1 213 ? -11.510 -9.606 23.683 1.00 6.49 213 ASN A C 1
ATOM 2905 O O . ASN A 1 213 ? -12.012 -9.642 22.558 1.00 5.78 213 ASN A O 1
ATOM 2916 N N . PRO A 1 214 ? -10.203 -9.416 23.885 1.00 6.15 214 PRO A N 1
ATOM 2917 C CA . PRO A 1 214 ? -9.300 -9.403 22.722 1.00 7.34 214 PRO A CA 1
ATOM 2918 C C . PRO A 1 214 ? -9.262 -10.723 21.971 1.00 7.45 214 PRO A C 1
ATOM 2919 O O . PRO A 1 214 ? -9.678 -11.767 22.474 1.00 7.21 214 PRO A O 1
ATOM 2930 N N . ASN A 1 215 ? -8.793 -10.674 20.733 1.00 6.96 215 ASN A N 1
ATOM 2931 C CA . ASN A 1 215 ? -8.711 -11.851 19.906 1.00 7.09 215 ASN A CA 1
ATOM 2932 C C . ASN A 1 215 ? -7.814 -12.945 20.486 1.00 7.41 215 ASN A C 1
ATOM 2933 O O . ASN A 1 215 ? -8.111 -14.127 20.315 1.00 7.47 215 ASN A O 1
ATOM 2944 N N . ALA A 1 216 ? -6.728 -12.568 21.168 1.00 7.83 216 ALA A N 1
ATOM 2945 C CA . ALA A 1 216 ? -5.752 -13.547 21.620 1.00 7.64 216 ALA A CA 1
ATOM 2946 C C . ALA A 1 216 ? -6.412 -14.567 22.511 1.00 8.45 216 ALA A C 1
ATOM 2947 O O . ALA A 1 216 ? -6.048 -15.743 22.478 1.00 8.73 216 ALA A O 1
ATOM 2954 N N . ASN A 1 217 ? -7.391 -14.136 23.295 1.00 7.83 217 ASN A N 1
ATOM 2955 C CA . ASN A 1 217 ? -8.058 -15.026 24.228 1.00 6.79 217 ASN A CA 1
ATOM 2956 C C . ASN A 1 217 ? -8.760 -16.169 23.515 1.00 7.91 217 ASN A C 1
ATOM 2957 O O . ASN A 1 217 ? -8.882 -17.258 24.066 1.00 7.87 217 ASN A O 1
ATOM 2968 N N . ILE A 1 218 ? -9.254 -15.930 22.303 1.00 7.76 218 ILE A N 1
ATOM 2969 C CA . ILE A 1 218 ? -9.961 -16.965 21.565 1.00 6.86 218 ILE A CA 1
ATOM 2970 C C . ILE A 1 218 ? -9.045 -18.165 21.340 1.00 8.40 218 ILE A C 1
ATOM 2971 O O . ILE A 1 218 ? -9.462 -19.320 21.473 1.00 8.82 218 ILE A O 1
ATOM 2987 N N . ILE A 1 219 ? -7.794 -17.889 20.990 1.00 9.21 219 ILE A N 1
ATOM 2988 C CA . ILE A 1 219 ? -6.814 -18.951 20.828 1.00 10.86 219 ILE A CA 1
ATOM 2989 C C . ILE A 1 219 ? -6.343 -19.488 22.184 1.00 11.70 219 ILE A C 1
ATOM 2990 O O . ILE A 1 219 ? -6.375 -20.705 22.409 1.00 12.45 219 ILE A O 1
ATOM 3006 N N . ASN A 1 220 ? -5.931 -18.609 23.092 1.00 10.02 220 ASN A N 1
ATOM 3007 C CA . ASN A 1 220 ? -5.326 -19.041 24.350 1.00 11.37 220 ASN A CA 1
ATOM 3008 C C . ASN A 1 220 ? -6.260 -19.906 25.191 1.00 13.50 220 ASN A C 1
ATOM 3009 O O . ASN A 1 220 ? -5.835 -20.914 25.769 1.00 14.81 220 ASN A O 1
ATOM 3020 N N . ALA A 1 221 ? -7.532 -19.524 25.253 1.00 10.41 221 ALA A N 1
ATOM 3021 C CA . ALA A 1 221 ? -8.531 -20.259 26.030 1.00 11.38 221 ALA A CA 1
ATOM 3022 C C . ALA A 1 221 ? -9.334 -21.249 25.184 1.00 11.44 221 ALA A C 1
ATOM 3023 O O . ALA A 1 221 ? -10.269 -21.883 25.678 1.00 12.15 221 ALA A O 1
ATOM 3030 N N . LYS A 1 222 ? -8.991 -21.372 23.903 1.00 10.04 222 LYS A N 1
ATOM 3031 C CA . LYS A 1 222 ? -9.645 -22.310 22.988 1.00 10.72 222 LYS A CA 1
ATOM 3032 C C . LYS A 1 222 ? -11.142 -22.073 22.845 1.00 9.46 222 LYS A C 1
ATOM 3033 O O . LYS A 1 222 ? -11.942 -22.983 22.682 1.00 9.45 222 LYS A O 1
ATOM 3052 N N . PHE A 1 223 ? -11.529 -20.807 22.858 1.00 9.21 223 PHE A N 1
ATOM 3053 C CA . PHE A 1 223 ? -12.931 -20.480 22.715 1.00 7.55 223 PHE A CA 1
ATOM 3054 C C . PHE A 1 223 ? -13.456 -20.853 21.320 1.00 8.65 223 PHE A C 1
ATOM 3055 O O . PHE A 1 223 ? -14.645 -21.008 21.132 1.00 8.10 223 PHE A O 1
ATOM 3072 N N . TYR A 1 224 ? -12.549 -21.045 20.352 1.00 8.70 224 TYR A N 1
ATOM 3073 C CA . TYR A 1 224 ? -12.949 -21.489 19.030 1.00 11.50 224 TYR A CA 1
ATOM 3074 C C . TYR A 1 224 ? -13.595 -22.888 19.082 1.00 11.45 224 TYR A C 1
ATOM 3075 O O . TYR A 1 224 ? -14.276 -23.265 18.136 1.00 13.15 224 TYR A O 1
ATOM 3093 N N . GLU A 1 225 ? -13.421 -23.636 20.176 1.00 10.00 225 GLU A N 1
ATOM 3094 C CA . GLU A 1 225 ? -14.036 -24.962 20.295 1.00 10.57 225 GLU A CA 1
ATOM 3095 C C . GLU A 1 225 ? -15.505 -24.855 20.657 1.00 10.24 225 GLU A C 1
ATOM 3096 O O . GLU A 1 225 ? -16.265 -25.821 20.498 1.00 11.86 225 GLU A O 1
ATOM 3108 N N . VAL A 1 226 ? -15.913 -23.686 21.155 1.00 9.32 226 VAL A N 1
ATOM 3109 C CA . VAL A 1 226 ? -17.231 -23.519 21.743 1.00 9.34 226 VAL A CA 1
ATOM 3110 C C . VAL A 1 226 ? -17.957 -22.253 21.262 1.00 8.59 226 VAL A C 1
ATOM 3111 O O . VAL A 1 226 ? -18.993 -21.885 21.799 1.00 8.20 226 VAL A O 1
ATOM 3124 N N . GLN A 1 227 ? -17.369 -21.589 20.262 1.00 7.36 227 GLN A N 1
ATOM 3125 C CA . GLN A 1 227 ? -17.914 -20.389 19.638 1.00 8.47 227 GLN A CA 1
ATOM 3126 C C . GLN A 1 227 ? -17.722 -20.448 18.135 1.00 9.53 227 GLN A C 1
ATOM 3127 O O . GLN A 1 227 ? -16.608 -20.575 17.668 1.00 9.37 227 GLN A O 1
ATOM 3141 N N . LYS A 1 228 ? -18.804 -20.317 17.385 1.00 7.57 228 LYS A N 1
ATOM 3142 C CA . LYS A 1 228 ? -18.730 -20.329 15.926 1.00 8.59 228 LYS A CA 1
ATOM 3143 C C . LYS A 1 228 ? -18.554 -18.968 15.257 1.00 7.02 228 LYS A C 1
ATOM 3144 O O . LYS A 1 228 ? -18.194 -18.926 14.073 1.00 8.11 228 LYS A O 1
ATOM 3163 N N . TYR A 1 229 ? -18.783 -17.883 16.012 1.00 6.78 229 TYR A N 1
ATOM 3164 C CA . TYR A 1 229 ? -18.863 -16.541 15.425 1.00 6.75 229 TYR A CA 1
ATOM 3165 C C . TYR A 1 229 ? -17.969 -15.548 16.148 1.00 6.01 229 TYR A C 1
ATOM 3166 O O . TYR A 1 229 ? -17.947 -15.511 17.377 1.00 6.96 229 TYR A O 1
ATOM 3184 N N . LEU A 1 230 ? -17.264 -14.734 15.377 1.00 5.78 230 LEU A N 1
ATOM 3185 C CA . LEU A 1 230 ? -16.494 -13.589 15.864 1.00 5.81 230 LEU A CA 1
ATOM 3186 C C . LEU A 1 230 ? -16.852 -12.373 15.037 1.00 5.55 230 LEU A C 1
ATOM 3187 O O . LEU A 1 230 ? -16.873 -12.457 13.801 1.00 7.39 230 LEU A O 1
ATOM 3203 N N . THR A 1 231 ? -17.151 -11.260 15.705 1.00 6.25 231 THR A N 1
ATOM 3204 C CA . THR A 1 231 ? -17.250 -9.976 15.039 1.00 6.19 231 THR A CA 1
ATOM 3205 C C . THR A 1 231 ? -16.182 -9.072 15.571 1.00 6.85 231 THR A C 1
ATOM 3206 O O . THR A 1 231 ? -15.975 -8.972 16.791 1.00 6.22 231 THR A O 1
ATOM 3217 N N . LEU A 1 232 ? -15.487 -8.407 14.651 1.00 7.10 232 LEU A N 1
ATOM 3218 C CA . LEU A 1 232 ? -14.495 -7.412 15.016 1.00 6.94 232 LEU A CA 1
ATOM 3219 C C . LEU A 1 232 ? -15.228 -6.116 15.372 1.00 7.57 232 LEU A C 1
ATOM 3220 O O . LEU A 1 232 ? -15.177 -5.121 14.651 1.00 8.27 232 LEU A O 1
ATOM 3236 N N . THR A 1 233 ? -15.953 -6.147 16.477 1.00 6.38 233 THR A N 1
ATOM 3237 C CA . THR A 1 233 ? -16.742 -4.988 16.910 1.00 6.42 233 THR A CA 1
ATOM 3238 C C . THR A 1 233 ? -15.857 -3.816 17.295 1.00 7.01 233 THR A C 1
ATOM 3239 O O . THR A 1 233 ? -16.278 -2.670 17.188 1.00 6.39 233 THR A O 1
ATOM 3250 N N A ARG A 1 234 ? -14.644 -4.097 17.757 0.59 6.81 234 ARG A N 1
ATOM 3251 N N B ARG A 1 234 ? -14.643 -4.101 17.757 0.41 6.58 234 ARG A N 1
ATOM 3252 C CA . ARG A 1 234 ? -13.760 -3.069 18.284 1.00 6.26 234 ARG A CA 1
ATOM 3253 C C A ARG A 1 234 ? -14.532 -2.125 19.222 0.59 7.57 234 ARG A C 1
ATOM 3254 C C B ARG A 1 234 ? -14.598 -2.125 19.143 0.41 6.85 234 ARG A C 1
ATOM 3255 O O A ARG A 1 234 ? -14.353 -0.906 19.220 0.59 6.63 234 ARG A O 1
ATOM 3256 O O B ARG A 1 234 ? -14.540 -0.908 18.988 0.41 6.84 234 ARG A O 1
ATOM 3297 N N . HIS A 1 235 ? -15.383 -2.697 20.056 1.00 6.18 235 HIS A N 1
ATOM 3298 C CA . HIS A 1 235 ? -16.281 -1.892 20.869 1.00 6.03 235 HIS A CA 1
ATOM 3299 C C . HIS A 1 235 ? -15.536 -1.110 21.932 1.00 7.55 235 HIS A C 1
ATOM 3300 O O . HIS A 1 235 ? -16.047 -0.096 22.396 1.00 6.99 235 HIS A O 1
ATOM 3316 N N . GLN A 1 236 ? -14.380 -1.612 22.354 1.00 5.94 236 GLN A N 1
ATOM 3317 C CA . GLN A 1 236 ? -13.468 -0.859 23.193 1.00 6.40 236 GLN A CA 1
ATOM 3318 C C . GLN A 1 236 ? -12.052 -1.167 22.729 1.00 5.92 236 GLN A C 1
ATOM 3319 O O . GLN A 1 236 ? -11.820 -2.128 22.006 1.00 6.35 236 GLN A O 1
ATOM 3333 N N . TYR A 1 237 ? -11.119 -0.317 23.139 1.00 6.82 237 TYR A N 1
ATOM 3334 C CA . TYR A 1 237 ? -9.701 -0.492 22.871 1.00 7.35 237 TYR A CA 1
ATOM 3335 C C . TYR A 1 237 ? -9.000 -0.396 24.200 1.00 6.57 237 TYR A C 1
ATOM 3336 O O . TYR A 1 237 ? -9.258 0.538 24.946 1.00 7.08 237 TYR A O 1
ATOM 3354 N N . ASN A 1 238 ? -8.107 -1.344 24.484 1.00 7.01 238 ASN A N 1
ATOM 3355 C CA . ASN A 1 238 ? -7.322 -1.363 25.713 1.00 7.60 238 ASN A CA 1
ATOM 3356 C C . ASN A 1 238 ? -5.870 -0.921 25.451 1.00 9.04 238 ASN A C 1
ATOM 3357 O O . ASN A 1 238 ? -5.040 -1.730 25.023 1.00 7.42 238 ASN A O 1
ATOM 3368 N N . PRO A 1 239 ? -5.553 0.356 25.722 1.00 6.47 239 PRO A N 1
ATOM 3369 C CA . PRO A 1 239 ? -4.156 0.765 25.767 1.00 6.32 239 PRO A CA 1
ATOM 3370 C C . PRO A 1 239 ? -3.588 0.366 27.100 1.00 8.84 239 PRO A C 1
ATOM 3371 O O . PRO A 1 239 ? -4.343 0.301 28.080 1.00 8.16 239 PRO A O 1
ATOM 3382 N N . GLN A 1 240 ? -2.295 0.094 27.157 1.00 6.78 240 GLN A N 1
ATOM 3383 C CA . GLN A 1 240 ? -1.640 -0.102 28.432 1.00 7.58 240 GLN A CA 1
ATOM 3384 C C . GLN A 1 240 ? -0.821 1.119 28.762 1.00 7.09 240 GLN A C 1
ATOM 3385 O O . GLN A 1 240 ? -0.377 1.859 27.857 1.00 9.74 240 GLN A O 1
ATOM 3399 N N . ILE A 1 241 ? -0.683 1.419 30.032 1.00 6.06 241 ILE A N 1
ATOM 3400 C CA . ILE A 1 241 ? 0.184 2.513 30.446 1.00 6.00 241 ILE A CA 1
ATOM 3401 C C . ILE A 1 241 ? 1.364 1.925 31.209 1.00 5.81 241 ILE A C 1
ATOM 3402 O O . ILE A 1 241 ? 1.224 1.063 32.098 1.00 7.23 241 ILE A O 1
ATOM 3418 N N . VAL A 1 242 ? 2.560 2.375 30.832 1.00 5.15 242 VAL A N 1
ATOM 3419 C CA . VAL A 1 242 ? 3.787 2.046 31.535 1.00 6.16 242 VAL A CA 1
ATOM 3420 C C . VAL A 1 242 ? 4.034 3.119 32.575 1.00 6.94 242 VAL A C 1
ATOM 3421 O O . VAL A 1 242 ? 4.060 4.320 32.245 1.00 6.65 242 VAL A O 1
ATOM 3434 N N . MET A 1 243 ? 4.176 2.696 33.824 1.00 5.32 243 MET A N 1
ATOM 3435 C CA . MET A 1 243 ? 4.323 3.600 34.949 1.00 6.59 243 MET A CA 1
ATOM 3436 C C . MET A 1 243 ? 5.528 3.267 35.786 1.00 6.79 243 MET A C 1
ATOM 3437 O O . MET A 1 243 ? 5.998 2.117 35.842 1.00 7.17 243 MET A O 1
ATOM 3451 N N . ILE A 1 244 ? 6.014 4.293 36.477 1.00 7.21 244 ILE A N 1
ATOM 3452 C CA . ILE A 1 244 ? 7.073 4.147 37.441 1.00 6.82 244 ILE A CA 1
ATOM 3453 C C . ILE A 1 244 ? 6.656 4.837 38.750 1.00 6.69 244 ILE A C 1
ATOM 3454 O O . ILE A 1 244 ? 5.948 5.842 38.738 1.00 8.79 244 ILE A O 1
ATOM 3470 N N . SER A 1 245 ? 7.065 4.247 39.866 1.00 7.45 245 SER A N 1
ATOM 3471 C CA . SER A 1 245 ? 6.768 4.774 41.197 1.00 9.09 245 SER A CA 1
ATOM 3472 C C . SER A 1 245 ? 7.331 6.194 41.358 1.00 9.69 245 SER A C 1
ATOM 3473 O O . SER A 1 245 ? 8.506 6.429 41.103 1.00 9.53 245 SER A O 1
ATOM 3481 N N . LYS A 1 246 ? 6.511 7.151 41.782 1.00 9.70 246 LYS A N 1
ATOM 3482 C CA . LYS A 1 246 ? 7.028 8.509 42.011 1.00 10.06 246 LYS A CA 1
ATOM 3483 C C . LYS A 1 246 ? 8.080 8.552 43.134 1.00 10.64 246 LYS A C 1
ATOM 3484 O O . LYS A 1 246 ? 9.055 9.293 43.038 1.00 11.34 246 LYS A O 1
ATOM 3503 N N . LYS A 1 247 ? 7.889 7.759 44.183 1.00 10.63 247 LYS A N 1
ATOM 3504 C CA . LYS A 1 247 ? 8.878 7.690 45.266 1.00 12.47 247 LYS A CA 1
ATOM 3505 C C . LYS A 1 247 ? 10.266 7.360 44.690 1.00 12.48 247 LYS A C 1
ATOM 3506 O O . LYS A 1 247 ? 11.270 7.972 45.039 1.00 14.81 247 LYS A O 1
ATOM 3525 N N . PHE A 1 248 ? 10.319 6.378 43.792 1.00 11.50 248 PHE A N 1
ATOM 3526 C CA . PHE A 1 248 ? 11.565 6.015 43.111 1.00 10.14 248 PHE A CA 1
ATOM 3527 C C . PHE A 1 248 ? 12.081 7.078 42.120 1.00 10.48 248 PHE A C 1
ATOM 3528 O O . PHE A 1 248 ? 13.257 7.444 42.130 1.00 11.87 248 PHE A O 1
ATOM 3545 N N . TRP A 1 249 ? 11.189 7.567 41.266 1.00 9.88 249 TRP A N 1
ATOM 3546 C CA . TRP A 1 249 ? 11.488 8.616 40.294 1.00 9.66 249 TRP A CA 1
ATOM 3547 C C . TRP A 1 249 ? 12.110 9.842 40.944 1.00 11.58 249 TRP A C 1
ATOM 3548 O O . TRP A 1 249 ? 13.065 10.381 40.417 1.00 12.24 249 TRP A O 1
ATOM 3569 N N . ASP A 1 250 ? 11.582 10.250 42.096 1.00 12.27 250 ASP A N 1
ATOM 3570 C CA . ASP A 1 250 ? 12.057 11.464 42.766 1.00 11.35 250 ASP A CA 1
ATOM 3571 C C . ASP A 1 250 ? 13.492 11.340 43.235 1.00 16.19 250 ASP A C 1
ATOM 3572 O O . ASP A 1 250 ? 14.162 12.350 43.448 1.00 14.66 250 ASP A O 1
ATOM 3581 N N . ARG A 1 251 ? 13.976 10.112 43.373 1.00 14.30 251 ARG A N 1
ATOM 3582 C CA . ARG A 1 251 ? 15.360 9.883 43.777 1.00 14.06 251 ARG A CA 1
ATOM 3583 C C . ARG A 1 251 ? 16.320 9.851 42.596 1.00 13.36 251 ARG A C 1
ATOM 3584 O O . ARG A 1 251 ? 17.523 9.787 42.782 1.00 17.90 251 ARG A O 1
ATOM 3605 N N . LEU A 1 252 ? 15.803 9.861 41.378 1.00 12.64 252 LEU A N 1
ATOM 3606 C CA . LEU A 1 252 ? 16.665 9.783 40.208 1.00 12.33 252 LEU A CA 1
ATOM 3607 C C . LEU A 1 252 ? 17.132 11.143 39.723 1.00 16.50 252 LEU A C 1
ATOM 3608 O O . LEU A 1 252 ? 16.464 12.148 39.964 1.00 16.14 252 LEU A O 1
ATOM 3624 N N . ASN A 1 253 ? 18.264 11.164 39.026 1.00 15.11 253 ASN A N 1
ATOM 3625 C CA . ASN A 1 253 ? 18.726 12.382 38.371 1.00 13.91 253 ASN A CA 1
ATOM 3626 C C . ASN A 1 253 ? 18.239 12.468 36.919 1.00 15.29 253 ASN A C 1
ATOM 3627 O O . ASN A 1 253 ? 17.621 11.539 36.404 1.00 13.30 253 ASN A O 1
ATOM 3638 N N . ASP A 1 254 ? 18.483 13.590 36.258 1.00 15.90 254 ASP A N 1
ATOM 3639 C CA . ASP A 1 254 ? 17.925 13.806 34.934 1.00 15.98 254 ASP A CA 1
ATOM 3640 C C . ASP A 1 254 ? 18.471 12.837 33.893 1.00 14.18 254 ASP A C 1
ATOM 3641 O O . ASP A 1 254 ? 17.757 12.464 32.963 1.00 14.02 254 ASP A O 1
ATOM 3650 N N . GLU A 1 255 ? 19.732 12.443 34.029 1.00 12.59 255 GLU A N 1
ATOM 3651 C CA . GLU A 1 255 ? 20.315 11.519 33.075 1.00 14.61 255 GLU A CA 1
ATOM 3652 C C . GLU A 1 255 ? 19.672 10.142 33.203 1.00 11.96 255 GLU A C 1
ATOM 3653 O O . GLU A 1 255 ? 19.428 9.499 32.198 1.00 14.23 255 GLU A O 1
ATOM 3665 N N . GLU A 1 256 ? 19.400 9.711 34.432 1.00 13.11 256 GLU A N 1
ATOM 3666 C CA . GLU A 1 256 ? 18.748 8.422 34.669 1.00 11.68 256 GLU A CA 1
ATOM 3667 C C . GLU A 1 256 ? 17.308 8.472 34.123 1.00 9.83 256 GLU A C 1
ATOM 3668 O O . GLU A 1 256 ? 16.852 7.560 33.437 1.00 9.49 256 GLU A O 1
ATOM 3680 N N . LYS A 1 257 ? 16.596 9.553 34.403 1.00 10.16 257 LYS A N 1
ATOM 3681 C CA . LYS A 1 257 ? 15.242 9.715 33.905 1.00 8.57 257 LYS A CA 1
ATOM 3682 C C . LYS A 1 257 ? 15.200 9.689 32.381 1.00 9.20 257 LYS A C 1
ATOM 3683 O O . LYS A 1 257 ? 14.306 9.072 31.793 1.00 8.44 257 LYS A O 1
ATOM 3702 N N . ALA A 1 258 ? 16.150 10.366 31.731 1.00 10.49 258 ALA A N 1
ATOM 3703 C CA . ALA A 1 258 ? 16.163 10.412 30.276 1.00 9.36 258 ALA A CA 1
ATOM 3704 C C . ALA A 1 258 ? 16.357 9.012 29.657 1.00 8.11 258 ALA A C 1
ATOM 3705 O O . ALA A 1 258 ? 15.745 8.690 28.645 1.00 9.52 258 ALA A O 1
ATOM 3712 N N . VAL A 1 259 ? 17.234 8.197 30.241 1.00 8.03 259 VAL A N 1
ATOM 3713 C CA . VAL A 1 259 ? 17.425 6.814 29.783 1.00 8.04 259 VAL A CA 1
ATOM 3714 C C . VAL A 1 259 ? 16.106 6.063 29.812 1.00 7.27 259 VAL A C 1
ATOM 3715 O O . VAL A 1 259 ? 15.725 5.387 28.849 1.00 8.14 259 VAL A O 1
ATOM 3728 N N . ILE A 1 260 ? 15.405 6.192 30.925 1.00 7.23 260 ILE A N 1
ATOM 3729 C CA . ILE A 1 260 ? 14.165 5.459 31.134 1.00 6.88 260 ILE A CA 1
ATOM 3730 C C . ILE A 1 260 ? 13.093 5.920 30.167 1.00 6.95 260 ILE A C 1
ATOM 3731 O O . ILE A 1 260 ? 12.397 5.099 29.582 1.00 6.53 260 ILE A O 1
ATOM 3747 N N . GLU A 1 261 ? 12.976 7.237 29.980 1.00 6.63 261 GLU A N 1
ATOM 3748 C CA . GLU A 1 261 ? 11.999 7.814 29.049 1.00 7.71 261 GLU A CA 1
ATOM 3749 C C . GLU A 1 261 ? 12.308 7.408 27.618 1.00 7.00 261 GLU A C 1
ATOM 3750 O O . GLU A 1 261 ? 11.437 6.968 26.886 1.00 7.23 261 GLU A O 1
ATOM 3762 N N . GLN A 1 262 ? 13.569 7.528 27.210 1.00 7.83 262 GLN A N 1
ATOM 3763 C CA . GLN A 1 262 ? 13.942 7.148 25.850 1.00 8.31 262 GLN A CA 1
ATOM 3764 C C . GLN A 1 262 ? 13.589 5.687 25.593 1.00 7.56 262 GLN A C 1
ATOM 3765 O O . GLN A 1 262 ? 13.046 5.326 24.543 1.00 8.61 262 GLN A O 1
ATOM 3779 N N . ALA A 1 263 ? 13.931 4.832 26.554 1.00 7.43 263 ALA A N 1
ATOM 3780 C CA . ALA A 1 263 ? 13.678 3.409 26.409 1.00 8.34 263 ALA A CA 1
ATOM 3781 C C . ALA A 1 263 ? 12.178 3.111 26.374 1.00 6.37 263 ALA A C 1
ATOM 3782 O O . ALA A 1 263 ? 11.735 2.244 25.617 1.00 7.33 263 ALA A O 1
ATOM 3789 N N . ALA A 1 264 ? 11.396 3.817 27.184 1.00 6.03 264 ALA A N 1
ATOM 3790 C CA . ALA A 1 264 ? 9.957 3.567 27.199 1.00 6.87 264 ALA A CA 1
ATOM 3791 C C . ALA A 1 264 ? 9.309 3.891 25.860 1.00 6.87 264 ALA A C 1
ATOM 3792 O O . ALA A 1 264 ? 8.441 3.140 25.386 1.00 6.36 264 ALA A O 1
ATOM 3799 N N . VAL A 1 265 ? 9.701 4.990 25.231 1.00 7.68 265 VAL A N 1
ATOM 3800 C CA . VAL A 1 265 ? 9.057 5.378 23.970 1.00 9.06 265 VAL A CA 1
ATOM 3801 C C . VAL A 1 265 ? 9.602 4.580 22.791 1.00 8.55 265 VAL A C 1
ATOM 3802 O O . VAL A 1 265 ? 8.856 4.270 21.867 1.00 9.65 265 VAL A O 1
ATOM 3815 N N . GLU A 1 266 ? 10.895 4.223 22.801 1.00 7.81 266 GLU A N 1
ATOM 3816 C CA . GLU A 1 266 ? 11.432 3.371 21.776 1.00 7.90 266 GLU A CA 1
ATOM 3817 C C . GLU A 1 266 ? 10.798 1.971 21.895 1.00 7.90 266 GLU A C 1
ATOM 3818 O O . GLU A 1 266 ? 10.376 1.380 20.896 1.00 9.01 266 GLU A O 1
ATOM 3830 N N . ALA A 1 267 ? 10.686 1.442 23.113 1.00 7.20 267 ALA A N 1
ATOM 3831 C CA . ALA A 1 267 ? 10.075 0.132 23.302 1.00 6.94 267 ALA A CA 1
ATOM 3832 C C . ALA A 1 267 ? 8.600 0.154 22.904 1.00 6.96 267 ALA A C 1
ATOM 3833 O O . ALA A 1 267 ? 8.087 -0.828 22.392 1.00 7.92 267 ALA A O 1
ATOM 3840 N N . ARG A 1 268 ? 7.927 1.266 23.135 1.00 6.76 268 ARG A N 1
ATOM 3841 C CA . ARG A 1 268 ? 6.536 1.430 22.737 1.00 6.78 268 ARG A CA 1
ATOM 3842 C C . ARG A 1 268 ? 6.318 1.123 21.269 1.00 6.65 268 ARG A C 1
ATOM 3843 O O . ARG A 1 268 ? 5.430 0.344 20.912 1.00 7.13 268 ARG A O 1
ATOM 3864 N N . ASP A 1 269 ? 7.110 1.746 20.401 1.00 6.70 269 ASP A N 1
ATOM 3865 C CA . ASP A 1 269 ? 6.867 1.611 18.965 1.00 10.71 269 ASP A CA 1
ATOM 3866 C C . ASP A 1 269 ? 7.108 0.168 18.545 1.00 9.65 269 ASP A C 1
ATOM 3867 O O . ASP A 1 269 ? 6.368 -0.404 17.728 1.00 9.74 269 ASP A O 1
ATOM 3876 N N . TYR A 1 270 ? 8.130 -0.445 19.126 1.00 8.94 270 TYR A N 1
ATOM 3877 C CA . TYR A 1 270 ? 8.450 -1.831 18.861 1.00 8.73 270 TYR A CA 1
ATOM 3878 C C . TYR A 1 270 ? 7.352 -2.765 19.381 1.00 8.23 270 TYR A C 1
ATOM 3879 O O . TYR A 1 270 ? 6.956 -3.711 18.697 1.00 10.04 270 TYR A O 1
ATOM 3897 N N . GLN A 1 271 ? 6.886 -2.515 20.598 1.00 8.20 271 GLN A N 1
ATOM 3898 C CA . GLN A 1 271 ? 5.875 -3.361 21.235 1.00 6.31 271 GLN A CA 1
ATOM 3899 C C . GLN A 1 271 ? 4.585 -3.362 20.400 1.00 8.28 271 GLN A C 1
ATOM 3900 O O . GLN A 1 271 ? 3.934 -4.398 20.216 1.00 8.14 271 GLN A O 1
ATOM 3914 N N . ARG A 1 272 ? 4.200 -2.203 19.885 1.00 7.24 272 ARG A N 1
ATOM 3915 C CA . ARG A 1 272 ? 2.976 -2.079 19.109 1.00 7.32 272 ARG A CA 1
ATOM 3916 C C . ARG A 1 272 ? 3.126 -2.863 17.809 1.00 9.59 272 ARG A C 1
ATOM 3917 O O . ARG A 1 272 ? 2.192 -3.535 17.377 1.00 8.82 272 ARG A O 1
ATOM 3938 N N . LYS A 1 273 ? 4.293 -2.805 17.175 1.00 8.81 273 LYS A N 1
ATOM 3939 C CA . LYS A 1 273 ? 4.512 -3.595 15.967 1.00 8.92 273 LYS A CA 1
ATOM 3940 C C . LYS A 1 273 ? 4.419 -5.096 16.243 1.00 12.05 273 LYS A C 1
ATOM 3941 O O . LYS A 1 273 ? 3.800 -5.846 15.476 1.00 10.64 273 LYS A O 1
ATOM 3960 N N . VAL A 1 274 ? 5.024 -5.549 17.333 1.00 10.58 274 VAL A N 1
ATOM 3961 C CA . VAL A 1 274 ? 4.986 -6.951 17.694 1.00 11.10 274 VAL A CA 1
ATOM 3962 C C . VAL A 1 274 ? 3.547 -7.369 17.980 1.00 9.03 274 VAL A C 1
ATOM 3963 O O . VAL A 1 274 ? 3.086 -8.436 17.552 1.00 10.07 274 VAL A O 1
ATOM 3976 N N . SER A 1 275 ? 2.831 -6.514 18.684 1.00 8.89 275 SER A N 1
ATOM 3977 C CA . SER A 1 275 ? 1.451 -6.803 19.017 1.00 9.58 275 SER A CA 1
ATOM 3978 C C . SER A 1 275 ? 0.606 -6.987 17.756 1.00 9.30 275 SER A C 1
ATOM 3979 O O . SER A 1 275 ? -0.222 -7.885 17.650 1.00 8.85 275 SER A O 1
ATOM 3987 N N . ARG A 1 276 ? 0.793 -6.104 16.799 1.00 9.17 276 ARG A N 1
ATOM 3988 C CA . ARG A 1 276 ? -0.026 -6.143 15.607 1.00 9.51 276 ARG A CA 1
ATOM 3989 C C . ARG A 1 276 ? 0.336 -7.306 14.696 1.00 10.46 276 ARG A C 1
ATOM 3990 O O . ARG A 1 276 ? -0.548 -7.891 14.058 1.00 10.52 276 ARG A O 1
ATOM 4011 N N . GLU A 1 277 ? 1.608 -7.683 14.641 1.00 10.19 277 GLU A N 1
ATOM 4012 C CA . GLU A 1 277 ? 2.006 -8.885 13.916 1.00 11.70 277 GLU A CA 1
ATOM 4013 C C . GLU A 1 277 ? 1.348 -10.106 14.544 1.00 9.35 277 GLU A C 1
ATOM 4014 O O . GLU A 1 277 ? 0.829 -10.992 13.848 1.00 11.56 277 GLU A O 1
ATOM 4026 N N . GLN A 1 278 ? 1.369 -10.188 15.863 1.00 9.79 278 GLN A N 1
ATOM 4027 C CA . GLN A 1 278 ? 0.786 -11.334 16.544 1.00 9.18 278 GLN A CA 1
ATOM 4028 C C . GLN A 1 278 ? -0.727 -11.366 16.335 1.00 10.94 278 GLN A C 1
ATOM 4029 O O . GLN A 1 278 ? -1.311 -12.443 16.194 1.00 11.12 278 GLN A O 1
ATOM 4043 N N . ASP A 1 279 ? -1.384 -10.216 16.323 1.00 9.64 279 ASP A N 1
ATOM 4044 C CA . ASP A 1 279 ? -2.829 -10.188 16.139 1.00 9.15 279 ASP A CA 1
ATOM 4045 C C . ASP A 1 279 ? -3.189 -10.653 14.741 1.00 8.44 279 ASP A C 1
ATOM 4046 O O . ASP A 1 279 ? -4.187 -11.368 14.557 1.00 8.75 279 ASP A O 1
ATOM 4055 N N . ALA A 1 280 ? -2.398 -10.268 13.743 1.00 9.30 280 ALA A N 1
ATOM 4056 C CA . ALA A 1 280 ? -2.660 -10.715 12.381 1.00 9.62 280 ALA A CA 1
ATOM 4057 C C . ALA A 1 280 ? -2.585 -12.240 12.312 1.00 10.60 280 ALA A C 1
ATOM 4058 O O . ALA A 1 280 ? -3.429 -12.892 11.681 1.00 10.24 280 ALA A O 1
ATOM 4065 N N . THR A 1 281 ? -1.586 -12.824 12.962 1.00 9.40 281 THR A N 1
ATOM 4066 C CA . THR A 1 281 ? -1.415 -14.268 12.954 1.00 10.71 281 THR A CA 1
ATOM 4067 C C . THR A 1 281 ? -2.535 -14.952 13.733 1.00 10.89 281 THR A C 1
ATOM 4068 O O . THR A 1 281 ? -3.044 -15.989 13.328 1.00 11.11 281 THR A O 1
ATOM 4079 N N . ALA A 1 282 ? -2.943 -14.373 14.846 1.00 9.35 282 ALA A N 1
ATOM 4080 C CA . ALA A 1 282 ? -4.059 -14.898 15.615 1.00 8.76 282 ALA A CA 1
ATOM 4081 C C . ALA A 1 282 ? -5.321 -14.970 14.782 1.00 9.87 282 ALA A C 1
ATOM 4082 O O . ALA A 1 282 ? -6.064 -15.940 14.837 1.00 9.07 282 ALA A O 1
ATOM 4089 N N . LEU A 1 283 ? -5.590 -13.899 14.051 1.00 7.50 283 LEU A N 1
ATOM 4090 C CA . LEU A 1 283 ? -6.755 -13.887 13.183 1.00 8.78 283 LEU A CA 1
ATOM 4091 C C . LEU A 1 283 ? -6.649 -14.945 12.080 1.00 9.56 283 LEU A C 1
ATOM 4092 O O . LEU A 1 283 ? -7.652 -15.603 11.756 1.00 8.99 283 LEU A O 1
ATOM 4108 N N . ASP A 1 284 ? -5.453 -15.138 11.527 1.00 9.10 284 ASP A N 1
ATOM 4109 C CA . ASP A 1 284 ? -5.238 -16.228 10.578 1.00 10.89 284 ASP A CA 1
ATOM 4110 C C . ASP A 1 284 ? -5.645 -17.555 11.206 1.00 10.23 284 ASP A C 1
ATOM 4111 O O . ASP A 1 284 ? -6.366 -18.358 10.589 1.00 10.43 284 ASP A O 1
ATOM 4120 N N . GLU A 1 285 ? -5.178 -17.786 12.428 1.00 8.99 285 GLU A N 1
ATOM 4121 C CA . GLU A 1 285 ? -5.448 -19.018 13.147 1.00 8.50 285 GLU A CA 1
ATOM 4122 C C . GLU A 1 285 ? -6.925 -19.169 13.448 1.00 8.80 285 GLU A C 1
ATOM 4123 O O . GLU A 1 285 ? -7.501 -20.233 13.255 1.00 8.75 285 GLU A O 1
ATOM 4135 N N . ILE A 1 286 ? -7.558 -18.100 13.903 1.00 8.25 286 ILE A N 1
ATOM 4136 C CA . ILE A 1 286 ? -8.985 -18.127 14.201 1.00 7.37 286 ILE A CA 1
ATOM 4137 C C . ILE A 1 286 ? -9.799 -18.548 12.964 1.00 8.10 286 ILE A C 1
ATOM 4138 O O . ILE A 1 286 ? -10.698 -19.394 13.040 1.00 8.63 286 ILE A O 1
ATOM 4154 N N . LYS A 1 287 ? -9.486 -17.967 11.821 1.00 7.90 287 LYS A N 1
ATOM 4155 C CA . LYS A 1 287 ? -10.215 -18.306 10.615 1.00 10.20 287 LYS A CA 1
ATOM 4156 C C . LYS A 1 287 ? -10.022 -19.781 10.259 1.00 10.04 287 LYS A C 1
ATOM 4157 O O . LYS A 1 287 ? -10.971 -20.449 9.843 1.00 10.34 287 LYS A O 1
ATOM 4176 N N . LYS A 1 288 ? -8.826 -20.323 10.467 1.00 9.14 288 LYS A N 1
ATOM 4177 C CA . LYS A 1 288 ? -8.558 -21.718 10.119 1.00 8.38 288 LYS A CA 1
ATOM 4178 C C . LYS A 1 288 ? -9.243 -22.698 11.061 1.00 9.27 288 LYS A C 1
ATOM 4179 O O . LYS A 1 288 ? -9.386 -23.878 10.731 1.00 9.13 288 LYS A O 1
ATOM 4198 N N . THR A 1 289 ? -9.717 -22.246 12.215 1.00 7.39 289 THR A N 1
ATOM 4199 C CA . THR A 1 289 ? -10.496 -23.106 13.093 1.00 8.74 289 THR A CA 1
ATOM 4200 C C . THR A 1 289 ? -11.936 -23.244 12.605 1.00 8.74 289 THR A C 1
ATOM 4201 O O . THR A 1 289 ? -12.711 -24.033 13.175 1.00 11.77 289 THR A O 1
ATOM 4212 N N . GLY A 1 290 ? -12.312 -22.489 11.585 1.00 7.35 290 GLY A N 1
ATOM 4213 C CA . GLY A 1 290 ? -13.656 -22.525 11.045 1.00 8.68 290 GLY A CA 1
ATOM 4214 C C . GLY A 1 290 ? -14.653 -21.598 11.730 1.00 8.75 290 GLY A C 1
ATOM 4215 O O . GLY A 1 290 ? -15.860 -21.707 11.489 1.00 10.58 290 GLY A O 1
ATOM 4219 N N . MET A 1 291 ? -14.165 -20.694 12.569 1.00 7.87 291 MET A N 1
ATOM 4220 C CA . MET A 1 291 ? -14.988 -19.600 13.049 1.00 8.69 291 MET A CA 1
ATOM 4221 C C . MET A 1 291 ? -15.278 -18.668 11.893 1.00 8.79 291 MET A C 1
ATOM 4222 O O . MET A 1 291 ? -14.417 -18.415 11.059 1.00 11.33 291 MET A O 1
ATOM 4236 N N . GLN A 1 292 ? -16.480 -18.102 11.878 1.00 8.67 292 GLN A N 1
ATOM 4237 C CA . GLN A 1 292 ? -16.847 -17.127 10.865 1.00 9.54 292 GLN A CA 1
ATOM 4238 C C . GLN A 1 292 ? -16.563 -15.744 11.432 1.00 7.94 292 GLN A C 1
ATOM 4239 O O . GLN A 1 292 ? -17.078 -15.395 12.486 1.00 7.60 292 GLN A O 1
ATOM 4253 N N . VAL A 1 293 ? -15.779 -14.954 10.713 1.00 8.63 293 VAL A N 1
ATOM 4254 C CA . VAL A 1 293 ? -15.377 -13.626 11.168 1.00 9.53 293 VAL A CA 1
ATOM 4255 C C . VAL A 1 293 ? -16.101 -12.541 10.363 1.00 9.14 293 VAL A C 1
ATOM 4256 O O . VAL A 1 293 ? -16.049 -12.486 9.124 1.00 12.60 293 VAL A O 1
ATOM 4269 N N . THR A 1 294 ? -16.787 -11.681 11.090 1.00 7.89 294 THR A N 1
ATOM 4270 C CA . THR A 1 294 ? -17.523 -10.589 10.504 1.00 9.67 294 THR A CA 1
ATOM 4271 C C . THR A 1 294 ? -16.839 -9.274 10.832 1.00 9.10 294 THR A C 1
ATOM 4272 O O . THR A 1 294 ? -16.449 -9.039 11.964 1.00 9.22 294 THR A O 1
ATOM 4283 N N . GLU A 1 295 ? -16.666 -8.429 9.818 1.00 11.39 295 GLU A N 1
ATOM 4284 C CA . GLU A 1 295 ? -16.154 -7.076 10.004 1.00 13.21 295 GLU A CA 1
ATOM 4285 C C . GLU A 1 295 ? -17.295 -6.093 9.857 1.00 15.04 295 GLU A C 1
ATOM 4286 O O . GLU A 1 295 ? -18.252 -6.340 9.130 1.00 16.75 295 GLU A O 1
ATOM 4298 N N . LEU A 1 296 ? -17.182 -4.979 10.559 1.00 12.63 296 LEU A N 1
ATOM 4299 C CA . LEU A 1 296 ? -18.108 -3.864 10.421 1.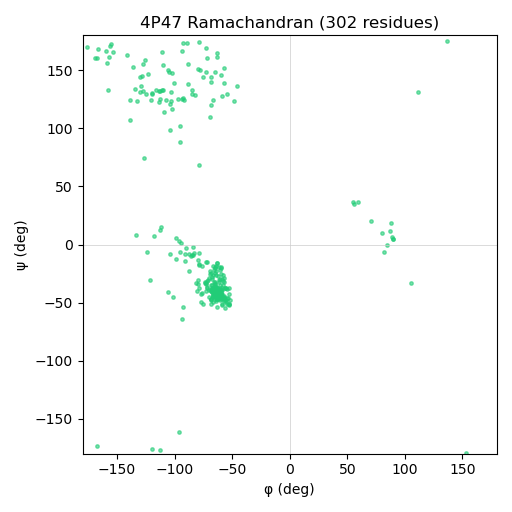00 12.38 296 LEU A CA 1
ATOM 4300 C C . LEU A 1 296 ? -17.530 -2.754 9.557 1.00 12.33 296 LEU A C 1
ATOM 4301 O O . LEU A 1 296 ? -16.362 -2.406 9.697 1.00 13.17 296 LEU A O 1
ATOM 4317 N N . THR A 1 297 ? -18.351 -2.162 8.684 1.00 11.33 297 THR A N 1
ATOM 4318 C CA . THR A 1 297 ? -17.926 -0.970 7.962 1.00 13.39 297 THR A CA 1
ATOM 4319 C C . THR A 1 297 ? -17.902 0.181 8.949 1.00 11.33 297 THR A C 1
ATOM 4320 O O . THR A 1 297 ? -18.519 0.097 10.025 1.00 11.39 297 THR A O 1
ATOM 4331 N N . PRO A 1 298 ? -17.181 1.260 8.613 1.00 11.81 298 PRO A N 1
ATOM 4332 C CA . PRO A 1 298 ? -17.164 2.407 9.513 1.00 11.89 298 PRO A CA 1
ATOM 4333 C C . PRO A 1 298 ? -18.565 2.943 9.752 1.00 11.79 298 PRO A C 1
ATOM 4334 O O . PRO A 1 298 ? -18.851 3.487 10.810 1.00 12.49 298 PRO A O 1
ATOM 4345 N N . GLU A 1 299 ? -19.437 2.826 8.753 1.00 12.44 299 GLU A N 1
ATOM 4346 C CA . GLU A 1 299 ? -20.778 3.378 8.884 1.00 12.71 299 GLU A CA 1
ATOM 4347 C C . GLU A 1 299 ? -21.615 2.518 9.837 1.00 11.67 299 GLU A C 1
ATOM 4348 O O . GLU A 1 299 ? -22.433 3.032 10.591 1.00 12.60 299 GLU A O 1
ATOM 4360 N N . GLU A 1 300 ? -21.382 1.216 9.856 1.00 10.56 300 GLU A N 1
ATOM 4361 C CA . GLU A 1 300 ? -22.055 0.386 10.829 1.00 10.34 300 GLU A CA 1
ATOM 4362 C C . GLU A 1 300 ? -21.514 0.654 12.253 1.00 9.66 300 GLU A C 1
ATOM 4363 O O . GLU A 1 300 ? -22.275 0.689 13.214 1.00 10.77 300 GLU A O 1
ATOM 4375 N N . THR A 1 301 ? -20.206 0.853 12.380 1.00 8.55 301 THR A N 1
ATOM 4376 C CA . THR A 1 301 ? -19.626 1.264 13.651 1.00 8.36 301 THR A CA 1
ATOM 4377 C C . THR A 1 301 ? -20.275 2.556 14.121 1.00 8.77 301 THR A C 1
ATOM 4378 O O . THR A 1 301 ? -20.633 2.681 15.294 1.00 9.76 301 THR A O 1
ATOM 4389 N N . THR A 1 302 ? -20.440 3.512 13.216 1.00 9.51 302 THR A N 1
ATOM 4390 C CA . THR A 1 302 ? -21.057 4.771 13.587 1.00 10.95 302 THR A CA 1
ATOM 4391 C C . THR A 1 302 ? -22.485 4.549 14.065 1.00 10.50 302 THR A C 1
ATOM 4392 O O . THR A 1 302 ? -22.946 5.178 15.002 1.00 9.96 302 THR A O 1
ATOM 4403 N N . ARG A 1 303 ? -23.208 3.662 13.401 1.00 10.18 303 ARG A N 1
ATOM 4404 C CA . ARG A 1 303 ? -24.578 3.340 13.796 1.00 10.99 303 ARG A CA 1
ATOM 4405 C C . ARG A 1 303 ? -24.626 2.795 15.238 1.00 10.67 303 ARG A C 1
ATOM 4406 O O . ARG A 1 303 ? -25.511 3.150 16.028 1.00 12.54 303 ARG A O 1
ATOM 4427 N N . LEU A 1 304 ? -23.654 1.953 15.598 1.00 9.97 304 LEU A N 1
ATOM 4428 C CA . LEU A 1 304 ? -23.568 1.393 16.955 1.00 9.71 304 LEU A CA 1
ATOM 4429 C C . LEU A 1 304 ? -23.177 2.471 17.958 1.00 8.55 304 LEU A C 1
ATOM 4430 O O . LEU A 1 304 ? -23.816 2.626 19.015 1.00 9.77 304 LEU A O 1
ATOM 4446 N N . ARG A 1 305 ? -22.176 3.275 17.604 1.00 8.73 305 ARG A N 1
ATOM 4447 C CA . ARG A 1 305 ? -21.745 4.370 18.449 1.00 10.98 305 ARG A CA 1
ATOM 4448 C C . ARG A 1 305 ? -22.908 5.320 18.751 1.00 10.64 305 ARG A C 1
ATOM 4449 O O . ARG A 1 305 ? -23.132 5.708 19.898 1.00 10.30 305 ARG A O 1
ATOM 4470 N N . ASP A 1 306 ? -23.665 5.680 17.722 1.00 9.65 306 ASP A N 1
ATOM 4471 C CA . ASP A 1 306 ? -24.772 6.624 17.890 1.00 10.85 306 ASP A CA 1
ATOM 4472 C C . ASP A 1 306 ? -25.885 6.011 18.738 1.00 10.62 306 ASP A C 1
ATOM 4473 O O . ASP A 1 306 ? -26.523 6.702 19.529 1.00 12.61 306 ASP A O 1
ATOM 4482 N N . ALA A 1 307 ? -26.114 4.709 18.603 1.00 10.95 307 ALA A N 1
ATOM 4483 C CA . ALA A 1 307 ? -27.153 4.044 19.369 1.00 10.91 307 ALA A CA 1
ATOM 4484 C C . ALA A 1 307 ? -26.829 4.003 20.854 1.00 11.10 307 ALA A C 1
ATOM 4485 O O . ALA A 1 307 ? -27.729 4.019 21.690 1.00 12.96 307 ALA A O 1
ATOM 4492 N N . VAL A 1 308 ? -25.548 3.969 21.201 1.00 10.25 308 VAL A N 1
ATOM 4493 C CA . VAL A 1 308 ? -25.185 3.864 22.600 1.00 11.07 308 VAL A CA 1
ATOM 4494 C C . VAL A 1 308 ? -24.819 5.211 23.224 1.00 9.71 308 VAL A C 1
ATOM 4495 O O . VAL A 1 308 ? -24.772 5.339 24.445 1.00 10.23 308 VAL A O 1
ATOM 4508 N N . LYS A 1 309 ? -24.625 6.237 22.401 1.00 11.57 309 LYS A N 1
ATOM 4509 C CA . LYS A 1 309 ? -24.180 7.522 22.910 1.00 9.93 309 LYS A CA 1
ATOM 4510 C C . LYS A 1 309 ? -25.038 8.090 24.049 1.00 10.15 309 LYS A C 1
ATOM 4511 O O . LYS A 1 309 ? -24.489 8.590 25.028 1.00 11.12 309 LYS A O 1
ATOM 4530 N N . PRO A 1 310 ? -26.375 8.064 23.918 1.00 9.93 310 PRO A N 1
ATOM 4531 C CA . PRO A 1 310 ? -27.143 8.678 25.017 1.00 12.36 310 PRO A CA 1
ATOM 4532 C C . PRO A 1 310 ? -26.935 7.988 26.374 1.00 10.48 310 PRO A C 1
ATOM 4533 O O . PRO A 1 310 ? -27.076 8.629 27.419 1.00 13.28 310 PRO A O 1
ATOM 4544 N N . ILE A 1 311 ? -26.598 6.704 26.353 1.00 11.07 311 ILE A N 1
ATOM 4545 C CA . ILE A 1 311 ? -26.294 5.968 27.571 1.00 9.40 311 ILE A CA 1
ATOM 4546 C C . ILE A 1 311 ? -24.890 6.343 28.051 1.00 9.73 311 ILE A C 1
ATOM 4547 O O . ILE A 1 311 ? -24.690 6.680 29.214 1.00 9.70 311 ILE A O 1
ATOM 4563 N N . ILE A 1 312 ? -23.928 6.295 27.138 1.00 9.59 312 ILE A N 1
ATOM 4564 C CA . ILE A 1 312 ? -22.525 6.543 27.451 1.00 10.58 312 ILE A CA 1
ATOM 4565 C C . ILE A 1 312 ? -22.283 7.973 27.923 1.00 10.98 312 ILE A C 1
ATOM 4566 O O . ILE A 1 312 ? -21.376 8.212 28.697 1.00 11.02 312 ILE A O 1
ATOM 4582 N N . ASP A 1 313 ? -23.138 8.916 27.503 1.00 9.70 313 ASP A N 1
ATOM 4583 C CA . ASP A 1 313 ? -23.001 10.306 27.925 1.00 12.68 313 ASP A CA 1
ATOM 4584 C C . ASP A 1 313 ? -23.084 10.461 29.450 1.00 11.51 313 ASP A C 1
ATOM 4585 O O . ASP A 1 313 ? -22.641 11.467 29.997 1.00 13.06 313 ASP A O 1
ATOM 4594 N N . LYS A 1 314 ? -23.637 9.472 30.144 1.00 10.91 314 LYS A N 1
ATOM 4595 C CA . LYS A 1 314 ? -23.783 9.539 31.597 1.00 13.75 314 LYS A CA 1
ATOM 4596 C C . LYS A 1 314 ? -22.449 9.551 32.338 1.00 14.59 314 LYS A C 1
ATOM 4597 O O . LYS A 1 314 ? -22.385 9.980 33.485 1.00 15.91 314 LYS A O 1
ATOM 4616 N N . PHE A 1 315 ? -21.395 9.070 31.697 1.00 11.41 315 PHE A N 1
ATOM 4617 C CA . PHE A 1 315 ? -20.071 9.055 32.328 1.00 11.43 315 PHE A CA 1
ATOM 4618 C C . PHE A 1 315 ? -19.300 10.362 32.187 1.00 11.54 315 PHE A C 1
ATOM 4619 O O . PHE A 1 315 ? -18.239 10.541 32.803 1.00 11.90 315 PHE A O 1
ATOM 4636 N N . THR A 1 316 ? -19.809 11.277 31.367 1.00 10.53 316 THR A N 1
ATOM 4637 C CA . THR A 1 316 ? -19.062 12.489 31.073 1.00 10.38 316 THR A CA 1
ATOM 4638 C C . THR A 1 316 ? -18.868 13.338 32.323 1.00 11.84 316 THR A C 1
ATOM 4639 O O . THR A 1 316 ? -17.788 13.924 32.500 1.00 12.94 316 THR A O 1
ATOM 4650 N N . ALA A 1 317 ? -19.855 13.385 33.213 1.00 11.66 317 ALA A N 1
ATOM 4651 C CA . ALA A 1 317 ? -19.760 14.269 34.376 1.00 16.56 317 ALA A CA 1
ATOM 4652 C C . ALA A 1 317 ? -18.600 13.816 35.249 1.00 16.21 317 ALA A C 1
ATOM 4653 O O . ALA A 1 317 ? -17.827 14.643 35.714 1.00 19.35 317 ALA A O 1
ATOM 4660 N N . GLU A 1 318 ? -18.432 12.509 35.439 1.00 12.95 318 GLU A N 1
ATOM 4661 C CA . GLU A 1 318 ? -17.376 12.058 36.357 1.00 13.88 318 GLU A CA 1
ATOM 4662 C C . GLU A 1 318 ? -15.999 12.049 35.700 1.00 13.49 318 GLU A C 1
ATOM 4663 O O . GLU A 1 318 ? -15.000 12.332 36.353 1.00 15.79 318 GLU A O 1
ATOM 4675 N N . ILE A 1 319 ? -15.948 11.765 34.403 1.00 11.44 319 ILE A N 1
ATOM 4676 C CA . ILE A 1 319 ? -14.700 11.856 33.652 1.00 13.40 319 ILE A CA 1
ATOM 4677 C C . ILE A 1 319 ? -14.239 13.319 33.583 1.00 12.10 319 ILE A C 1
ATOM 4678 O O . ILE A 1 319 ? -13.055 13.627 33.777 1.00 14.88 319 ILE A O 1
ATOM 4694 N N . GLY A 1 320 ? -15.187 14.204 33.299 1.00 13.03 320 GLY A N 1
ATOM 4695 C CA . GLY A 1 320 ? -14.938 15.629 33.177 1.00 13.51 320 GLY A CA 1
ATOM 4696 C C . GLY A 1 320 ? -15.107 16.112 31.745 1.00 14.80 320 GLY A C 1
ATOM 4697 O O . GLY A 1 320 ? -14.554 15.523 30.810 1.00 13.81 320 GLY A O 1
ATOM 4701 N N . ALA A 1 321 ? -15.863 17.193 31.564 1.00 13.54 321 ALA A N 1
ATOM 4702 C CA . ALA A 1 321 ? -16.031 17.784 30.242 1.00 18.04 321 ALA A CA 1
ATOM 4703 C C . ALA A 1 321 ? -14.695 18.116 29.579 1.00 18.48 321 ALA A C 1
ATOM 4704 O O . ALA A 1 321 ? -14.538 17.959 28.365 1.00 22.04 321 ALA A O 1
ATOM 4711 N N . GLU A 1 322 ? -13.732 18.586 30.365 1.00 16.29 322 GLU A N 1
ATOM 4712 C CA . GLU A 1 322 ? -12.430 18.944 29.819 1.00 16.33 322 GLU A CA 1
ATOM 4713 C C . GLU A 1 322 ? -11.828 17.760 29.051 1.00 15.25 322 GLU A C 1
ATOM 4714 O O . GLU A 1 322 ? -11.360 17.883 27.921 1.00 19.77 322 GLU A O 1
ATOM 4726 N N . THR A 1 323 ? -11.810 16.621 29.703 1.00 14.30 323 THR A N 1
ATOM 4727 C CA . THR A 1 323 ? -11.250 15.426 29.104 1.00 11.81 323 THR A CA 1
ATOM 4728 C C . THR A 1 323 ? -12.113 14.932 27.935 1.00 12.09 323 THR A C 1
ATOM 4729 O O . THR A 1 323 ? -11.599 14.665 26.843 1.00 12.11 323 THR A O 1
ATOM 4740 N N . VAL A 1 324 ? -13.432 14.859 28.121 1.00 12.32 324 VAL A N 1
ATOM 4741 C CA . VAL A 1 324 ? -14.291 14.334 27.054 1.00 12.57 324 VAL A CA 1
ATOM 4742 C C . VAL A 1 324 ? -14.322 15.229 25.804 1.00 12.86 324 VAL A C 1
ATOM 4743 O O . VAL A 1 324 ? -14.263 14.724 24.682 1.00 14.12 324 VAL A O 1
ATOM 4756 N N . ASP A 1 325 ? -14.448 16.546 25.974 1.00 14.53 325 ASP A N 1
ATOM 4757 C CA . ASP A 1 325 ? -14.477 17.442 24.818 1.00 14.57 325 ASP A CA 1
ATOM 4758 C C . ASP A 1 325 ? -13.213 17.350 23.989 1.00 14.21 325 ASP A C 1
ATOM 4759 O O . ASP A 1 325 ? -13.272 17.318 22.747 1.00 16.58 325 ASP A O 1
ATOM 4768 N N . GLU A 1 326 ? -12.067 17.307 24.667 1.00 13.13 326 GLU A N 1
ATOM 4769 C CA . GLU A 1 326 ? -10.769 17.185 23.998 1.00 20.69 326 GLU A CA 1
ATOM 4770 C C . GLU A 1 326 ? -10.697 15.887 23.194 1.00 17.13 326 GLU A C 1
ATOM 4771 O O . GLU A 1 326 ? -10.303 15.872 22.018 1.00 18.29 326 GLU A O 1
ATOM 4783 N N . LEU A 1 327 ? -11.090 14.798 23.836 1.00 12.40 327 LEU A N 1
ATOM 4784 C CA . LEU A 1 327 ? -11.129 13.494 23.186 1.00 12.30 327 LEU A CA 1
ATOM 4785 C C . LEU A 1 327 ? -12.021 13.532 21.944 1.00 12.61 327 LEU A C 1
ATOM 4786 O O . LEU A 1 327 ? -11.616 13.111 20.853 1.00 13.33 327 LEU A O 1
ATOM 4802 N N . PHE A 1 328 ? -13.219 14.077 22.076 1.00 12.91 328 PHE A N 1
ATOM 4803 C CA . PHE A 1 328 ? -14.135 14.113 20.937 1.00 15.82 328 PHE A CA 1
ATOM 4804 C C . PHE A 1 328 ? -13.576 14.905 19.754 1.00 19.22 328 PHE A C 1
ATOM 4805 O O . PHE A 1 328 ? -13.769 14.510 18.601 1.00 16.93 328 PHE A O 1
ATOM 4822 N N . ALA A 1 329 ? -12.864 15.993 20.030 1.00 17.55 329 ALA A N 1
ATOM 4823 C CA . ALA A 1 329 ? -12.182 16.751 18.976 1.00 20.87 329 ALA A CA 1
ATOM 4824 C C . ALA A 1 329 ? -11.092 15.932 18.271 1.00 19.46 329 ALA A C 1
ATOM 4825 O O . ALA A 1 329 ? -10.997 15.910 17.029 1.00 19.76 329 ALA A O 1
ATOM 4832 N N . GLU A 1 330 ? -10.257 15.258 19.054 1.00 17.70 330 GLU A N 1
ATOM 4833 C CA . GLU A 1 330 ? -9.214 14.403 18.488 1.00 16.50 330 GLU A CA 1
ATOM 4834 C C . GLU A 1 330 ? -9.840 13.300 17.614 1.00 22.29 330 GLU A C 1
ATOM 4835 O O . GLU A 1 330 ? -9.305 12.982 16.553 1.00 19.90 330 GLU A O 1
ATOM 4847 N N . LEU A 1 331 ? -10.968 12.732 18.041 1.00 16.24 331 LEU A N 1
ATOM 4848 C CA . LEU A 1 331 ? -11.640 11.683 17.270 1.00 14.73 331 LEU A CA 1
ATOM 4849 C C . LEU A 1 331 ? -12.249 12.197 15.964 1.00 23.14 331 LEU A C 1
ATOM 4850 O O . LEU A 1 331 ? -12.180 11.510 14.946 1.00 18.75 331 LEU A O 1
ATOM 4866 N N . LYS A 1 332 ? -12.845 13.386 15.978 1.00 20.47 332 LYS A N 1
ATOM 4867 C CA . LYS A 1 332 ? -13.343 13.969 14.731 1.00 27.27 332 LYS A CA 1
ATOM 4868 C C . LYS A 1 332 ? -12.197 14.163 13.735 1.00 27.41 332 LYS A C 1
ATOM 4869 O O . LYS A 1 332 ? -12.333 13.857 12.542 1.00 30.01 332 LYS A O 1
ATOM 4888 N N . LYS A 1 333 ? -11.065 14.651 14.229 1.00 24.03 333 LYS A N 1
ATOM 4889 C CA . LYS A 1 333 ? -9.884 14.843 13.397 1.00 27.64 333 LYS A CA 1
ATOM 4890 C C . LYS A 1 333 ? -9.414 13.527 12.762 1.00 30.19 333 LYS A C 1
ATOM 4891 O O . LYS A 1 333 ? -9.207 13.443 11.549 1.00 27.60 333 LYS A O 1
ATOM 4910 N N . VAL A 1 334 ? -9.240 12.491 13.569 1.00 21.65 334 VAL A N 1
ATOM 4911 C CA . VAL A 1 334 ? -8.658 11.270 13.032 1.00 27.63 334 VAL A CA 1
ATOM 4912 C C . VAL A 1 334 ? -9.644 10.559 12.113 1.00 28.60 334 VAL A C 1
ATOM 4913 O O . VAL A 1 334 ? -9.242 9.918 11.140 1.00 24.21 334 VAL A O 1
ATOM 4926 N N . ARG A 1 335 ? -10.934 10.681 12.400 1.00 23.27 335 ARG A N 1
ATOM 4927 C CA . ARG A 1 335 ? -11.938 10.034 11.569 1.00 28.91 335 ARG A CA 1
ATOM 4928 C C . ARG A 1 335 ? -12.015 10.689 10.191 1.00 31.90 335 ARG A C 1
ATOM 4929 O O . ARG A 1 335 ? -12.412 10.058 9.213 1.00 28.87 335 ARG A O 1
ATOM 4950 N N . GLY A 1 336 ? -11.626 11.955 10.116 1.00 24.97 336 GLY A N 1
ATOM 4951 C CA . GLY A 1 336 ? -11.579 12.655 8.844 1.00 27.61 336 GLY A CA 1
ATOM 4952 C C . GLY A 1 336 ? -10.351 12.303 8.028 1.00 33.97 336 GLY A C 1
ATOM 4953 O O . GLY A 1 336 ? -10.306 12.560 6.822 1.00 37.96 336 GLY A O 1
ATOM 4957 N N . GLU A 1 337 ? -9.348 11.722 8.680 1.00 26.74 337 GLU A N 1
ATOM 4958 C CA . GLU A 1 337 ? -8.118 11.328 7.996 1.00 30.93 337 GLU A CA 1
ATOM 4959 C C . GLU A 1 337 ? -8.265 9.943 7.382 1.00 35.77 337 GLU A C 1
ATOM 4960 O O . GLU A 1 337 ? -7.407 9.501 6.613 1.00 40.95 337 GLU A O 1
ATOM 4972 N N . ASN A 1 338 ? -9.355 9.260 7.725 1.00 27.57 338 ASN A N 1
ATOM 4973 C CA . ASN A 1 338 ? -9.577 7.909 7.244 1.00 26.86 338 ASN A CA 1
ATOM 4974 C C . ASN A 1 338 ? -9.789 7.909 5.731 1.00 25.52 338 ASN A C 1
ATOM 4975 O O . ASN A 1 338 ? -10.675 8.599 5.214 1.00 23.08 338 ASN A O 1
ATOM 4986 N N . ALA A 1 339 ? -8.966 7.124 5.046 1.00 29.20 339 ALA A N 1
ATOM 4987 C CA . ALA A 1 339 ? -8.973 7.053 3.592 1.00 24.25 339 ALA A CA 1
ATOM 4988 C C . ALA A 1 339 ? -10.321 6.606 3.043 1.00 21.21 339 ALA A C 1
ATOM 4989 O O . ALA A 1 339 ? -10.645 6.915 1.900 1.00 16.93 339 ALA A O 1
ATOM 4996 N N . GLU A 1 340 ? -11.096 5.869 3.838 1.00 15.43 340 GLU A N 1
ATOM 4997 C CA . GLU A 1 340 ? -12.396 5.365 3.380 1.00 17.02 340 GLU A CA 1
ATOM 4998 C C . GLU A 1 340 ? -13.337 6.489 2.933 1.00 16.76 340 GLU A C 1
ATOM 4999 O O . GLU A 1 340 ? -14.222 6.287 2.095 1.00 15.23 340 GLU A O 1
ATOM 5011 N N . ASN A 1 341 ? -13.136 7.689 3.475 1.00 14.21 341 ASN A N 1
ATOM 5012 C CA . ASN A 1 341 ? -13.929 8.836 3.074 1.00 17.10 341 ASN A CA 1
ATOM 5013 C C . ASN A 1 341 ? -13.783 9.163 1.584 1.00 12.91 341 ASN A C 1
ATOM 5014 O O . ASN A 1 341 ? -14.646 9.814 0.989 1.00 13.89 341 ASN A O 1
ATOM 5025 N N . LEU A 1 342 ? -12.682 8.711 0.989 1.00 12.60 342 LEU A N 1
ATOM 5026 C CA . LEU A 1 342 ? -12.382 8.961 -0.423 1.00 12.52 342 LEU A CA 1
ATOM 5027 C C . LEU A 1 342 ? -12.443 7.697 -1.274 1.00 12.26 342 LEU A C 1
ATOM 5028 O O . LEU A 1 342 ? -11.984 7.680 -2.415 1.00 12.10 342 LEU A O 1
ATOM 5044 N N . TYR A 1 343 ? -13.028 6.629 -0.750 1.00 12.21 343 TYR A N 1
ATOM 5045 C CA . TYR A 1 343 ? -13.119 5.384 -1.517 1.00 11.96 343 TYR A CA 1
ATOM 5046 C C . TYR A 1 343 ? -14.089 5.428 -2.688 1.00 12.07 343 TYR A C 1
ATOM 5047 O O . TYR A 1 343 ? -13.868 4.726 -3.688 1.00 11.82 343 TYR A O 1
ATOM 5065 N N . PHE A 1 344 ? -15.148 6.228 -2.573 1.00 12.41 344 PHE A N 1
ATOM 5066 C CA . PHE A 1 344 ? -16.306 6.076 -3.479 1.00 12.52 344 PHE A CA 1
ATOM 5067 C C . PHE A 1 344 ? -16.707 7.277 -4.316 1.00 12.74 344 PHE A C 1
ATOM 5068 O O . PHE A 1 344 ? -17.241 7.108 -5.425 1.00 12.71 344 PHE A O 1
ATOM 5085 N N . GLN A 1 345 ? -16.472 8.485 -3.808 1.00 12.96 345 GLN A N 1
ATOM 5086 C CA . GLN A 1 345 ? -16.817 9.704 -4.552 1.00 13.18 345 GLN A CA 1
ATOM 5087 C C . GLN A 1 345 ? -15.633 10.641 -4.650 1.00 13.14 345 GLN A C 1
ATOM 5088 O O . GLN A 1 345 ? -15.480 11.268 -5.707 1.00 14.23 345 GLN A O 1
#

Radius of gyration: 20.04 Å; Cα contacts (8 Å, |Δi|>4): 574; chains: 1; bounding box: 57×45×53 Å

Organism: Brucella anthropi (strain ATCC 49188 / DSM 6882 / CCUG 24695 / JCM 21032 / LMG 3331 / NBRC 15819 / NCTC 12168 / Alc 37) (NCBI:txid439375)

B-factor: mean 15.5, std 9.14, range [4.95, 67.57]

CATH classification: 3.40.190.170

Foldseek 3Di:
DLAAEEAEEEEAADPPALVVVLVVLLQVLLCVLSVNRYGYHYHYNQPVHDPLVVVVCLLVVNHFKYKDFQCSCCVVAVLSVVQFAWPLDDDPVLVCLCCVDPLVVVSQVPCVVSQKHWQGKAFPWFKWKFFAPDEDAALVSLAAAQEAEDDPDRVCLLSVLSNYHHDHDDPVCPLVCLQVPVHGIYIGALVCCVVVVSLVRTQEIERLSTGTTIMIMMTGNVVVVPDDPSSVVSSNVSNVVSRVVSNVVNVVVSVVSVVVSVVSNRDYHYYDVVRSVVSCVSSVVSSVVSDVSSDVVSVVVSVVSSVVVVVVDCVVVPPD

InterPro domains:
  IPR004682 TRAP transporter solute receptor, DctP family [PIRSF006470] (6-330)
  IPR004682 TRAP transporter solute receptor, DctP family [TIGR00787] (35-290)
  IPR018389 TRAP transporter solute receptor DctP [PF03480] (34-316)
  IPR018389 TRAP transporter solute receptor DctP [PTHR33376] (1-333)
  IPR038404 TRAP transporter solute receptor DctP superfamily [G3DSA:3.40.190.170] (26-338)

Solvent-accessible surface area: 14245 Å² total; per-residue (Å²): 154,40,102,88,34,75,0,83,0,4,4,46,48,67,126,53,42,12,2,0,26,0,0,70,66,0,17,74,16,0,116,103,78,8,67,45,71,1,76,14,109,36,38,26,38,28,108,64,20,64,27,80,107,7,10,65,15,0,68,48,24,113,12,25,0,0,0,0,39,0,11,56,0,23,107,42,17,98,4,0,10,0,3,25,8,9,3,9,5,38,41,12,89,7,1,28,83,2,4,55,16,70,1,0,58,52,2,38,150,100,0,46,149,36,19,0,22,16,18,4,4,2,11,38,10,31,10,4,2,1,2,43,119,71,50,4,43,92,53,117,24,2,62,56,6,97,0,20,1,78,89,56,86,2,2,43,14,0,1,84,26,6,40,4,79,17,35,87,39,80,90,123,87,0,63,76,15,5,106,97,34,96,7,16,0,1,0,11,15,8,41,31,2,45,110,27,103,1,61,97,19,3,130,41,1,3,8,6,75,2,6,8,9,3,8,0,0,0,0,0,67,108,26,23,84,153,12,37,107,87,0,46,35,10,0,79,85,0,0,61,85,0,47,73,72,1,12,130,22,9,76,110,75,60,56,68,13,28,85,78,0,112,188,57,63,10,90,34,24,128,25,80,43,102,29,12,57,170,4,38,85,39,2,97,95,56,18,57,133,13,38,95,80,8,23,59,142,8,4,94,47,0,69,62,31,4,149,111,2,69,56,94,48,64,28,86,147,146,157,213

Nearest PDB structures (foldseek):
  4p47-assembly1_A  TM=1.003E+00  e=3.954E-63  Brucella anthropi ATCC 49188
  7bcr-assembly1_A  TM=8.850E-01  e=7.188E-36  Advenella mimigardefordensis DPN7
  4p9k-assembly1_A  TM=8.669E-01  e=1.775E-30  Verminephrobacter eiseniae EF01-2
  4pf8-assembly2_B  TM=8.909E-01  e=1.941E-29  Sulfitobacter sp. NAS-14.1
  4nq8-assembly2_B  TM=8.755E-01  e=2.732E-29  Bordetella bronchiseptica RB50

Sequence (320 aa):
EIRSSQTIKKFAAANSKGHPQVTGMEKFAELVKEKSGGQINVKLFPGGVLGSDPQTLSGLQGGVVEMTVMNAGILLSSSTVKAFEAVDLPFLFNSGEEADKVMDGPFGTNLMKRLPDTGLIGLAYWELGFRNLTNNRHPVAKLEDIAGLKIRTLQSPVPVALFNALGANAVPLPYTELYTALETGTVDGQENPNANIINAKFYEVQKYLTLTRHQYNPQIVMISKKFWDRLNDEEKAVIEQAAVEARDYQRKVSREQDATALDEIKKTGMQVTELTPEETTRLRDAVKPIIDKFTAEIGAETVDELFAELKKVRGENAENLYFQ